Protein AF-A0A1L9BHX3-F1 (afdb_monomer)

Organism: NCBI:txid83449

Nearest PDB structures (foldseek):
  2yhc-assembly1_A  TM=2.588E-01  e=1.765E+00  Escherichia coli BL21(DE3)
  7dmf-assembly1_A  TM=3.021E-01  e=5.014E+00  synthetic construct
  8th4-assembly1_A  TM=2.607E-01  e=6.233E+00  Homo sapiens

Mean predicted aligned error: 4.85 Å

Foldseek 3Di:
DDPVLVVLVVVLVVVCCVCVVVVDQDDLDPVLLVSLCSLCVQQVHDNVQSVVLSPDSVSSVVSSVVSVVLVVVLVVLLVVLVVQLVVCVLVVNLVSNLVSLVVSLVVRRRVVSNVVSVVVNVLSVVLNVCLVPVDDDPPHDLVSSLSSNLSSVVVVHFHDLDPNLLVSCCVCLVLLPHDNVLSVVLSPDSNSVNVSSVSSNVSVVVLVVLLVVLVVQLVVCVVVLNLVSNLVSLVVSCVPRRRVVSNVVSVVVNVVSVPDDRDD

Structure (mmCIF, N/CA/C/O backbone):
data_AF-A0A1L9BHX3-F1
#
_entry.id   AF-A0A1L9BHX3-F1
#
loop_
_atom_site.group_PDB
_atom_site.id
_atom_site.type_symbol
_atom_site.label_atom_id
_atom_site.label_alt_id
_atom_site.label_comp_id
_atom_site.label_asym_id
_atom_site.label_entity_id
_atom_site.label_seq_id
_atom_site.pdbx_PDB_ins_code
_atom_site.Cartn_x
_atom_site.Cartn_y
_atom_site.Cartn_z
_atom_site.occupancy
_atom_site.B_iso_or_equiv
_atom_site.auth_seq_id
_atom_site.auth_comp_id
_atom_site.auth_asym_id
_atom_site.auth_atom_id
_atom_site.pdbx_PDB_model_num
ATOM 1 N N . MET A 1 1 ? 1.675 8.461 14.669 1.00 84.31 1 MET A N 1
ATOM 2 C CA . MET A 1 1 ? 1.179 7.809 15.913 1.00 84.31 1 MET A CA 1
ATOM 3 C C . MET A 1 1 ? 2.340 7.341 16.797 1.00 84.31 1 MET A C 1
ATOM 5 O O . MET A 1 1 ? 3.227 6.652 16.300 1.00 84.31 1 MET A O 1
ATOM 9 N N . THR A 1 2 ? 2.350 7.698 18.082 1.00 89.12 2 THR A N 1
ATOM 10 C CA . THR A 1 2 ? 3.366 7.307 19.080 1.00 89.12 2 THR A CA 1
ATOM 11 C C . THR A 1 2 ? 3.132 5.892 19.638 1.00 89.12 2 THR A C 1
ATOM 13 O O . THR A 1 2 ? 2.096 5.269 19.398 1.00 89.12 2 THR A O 1
ATOM 16 N N . ASP A 1 3 ? 4.092 5.348 20.397 1.00 88.94 3 ASP A N 1
ATOM 17 C CA . ASP A 1 3 ? 3.938 4.043 21.067 1.00 88.94 3 ASP A CA 1
ATOM 18 C C . ASP A 1 3 ? 2.803 4.028 22.096 1.00 88.94 3 ASP A C 1
ATOM 20 O O . ASP A 1 3 ? 2.082 3.034 22.217 1.00 88.94 3 ASP A O 1
ATOM 24 N N . GLU A 1 4 ? 2.617 5.142 22.802 1.00 89.38 4 GLU A N 1
ATOM 25 C CA . GLU A 1 4 ? 1.538 5.322 23.770 1.00 89.38 4 GLU A CA 1
ATOM 26 C C . GLU A 1 4 ? 0.172 5.325 23.076 1.00 89.38 4 GLU A C 1
ATOM 28 O O . GLU A 1 4 ? -0.727 4.577 23.460 1.00 89.38 4 GLU A O 1
ATOM 33 N N . GLU A 1 5 ? 0.037 6.084 21.990 1.00 90.44 5 GLU A N 1
ATOM 34 C CA . GLU A 1 5 ? -1.184 6.129 21.184 1.00 90.44 5 GLU A CA 1
ATOM 35 C C . GLU A 1 5 ? -1.532 4.749 20.602 1.00 90.44 5 GLU A C 1
ATOM 37 O O . GLU A 1 5 ? -2.686 4.325 20.660 1.00 90.44 5 GLU A O 1
ATOM 42 N N . ARG A 1 6 ? -0.529 3.987 20.138 1.00 90.19 6 ARG A N 1
ATOM 43 C CA . ARG A 1 6 ? -0.711 2.598 19.674 1.00 90.19 6 ARG A CA 1
ATOM 44 C C . ARG A 1 6 ? -1.182 1.654 20.777 1.00 90.19 6 ARG A C 1
ATOM 46 O O . ARG A 1 6 ? -1.871 0.668 20.501 1.00 90.19 6 ARG A O 1
ATOM 53 N N . LEU A 1 7 ? -0.772 1.887 22.021 1.00 92.06 7 LEU A N 1
ATOM 54 C CA . LEU A 1 7 ? -1.250 1.106 23.158 1.00 92.06 7 LEU A CA 1
ATOM 55 C C . LEU A 1 7 ? -2.705 1.454 23.489 1.00 92.06 7 LEU A C 1
ATOM 57 O O . LEU A 1 7 ? -3.506 0.538 23.673 1.00 92.06 7 LEU A O 1
ATOM 61 N N . VAL A 1 8 ? -3.047 2.746 23.522 1.00 93.19 8 VAL A N 1
ATOM 62 C CA . VAL A 1 8 ? -4.424 3.221 23.742 1.00 93.19 8 VAL A CA 1
ATOM 63 C C . VAL A 1 8 ? -5.354 2.656 22.674 1.00 93.19 8 VAL A C 1
ATOM 65 O O . VAL A 1 8 ? -6.384 2.087 23.019 1.00 93.19 8 VAL A O 1
ATOM 68 N N . TRP A 1 9 ? -4.959 2.722 21.402 1.00 92.50 9 TRP A N 1
ATOM 69 C CA . TRP A 1 9 ? -5.728 2.178 20.285 1.00 92.50 9 TRP A CA 1
ATOM 70 C C . TRP A 1 9 ? -6.043 0.686 20.465 1.00 92.50 9 TRP A C 1
ATOM 72 O O . TRP A 1 9 ? -7.204 0.284 20.444 1.00 92.50 9 TRP A O 1
ATOM 82 N N . ARG A 1 10 ? -5.025 -0.143 20.738 1.00 92.31 10 ARG A N 1
ATOM 83 C CA . ARG A 1 10 ? -5.213 -1.592 20.945 1.00 92.31 10 ARG A CA 1
ATOM 84 C C . ARG A 1 10 ? -6.089 -1.911 22.155 1.00 92.31 10 ARG A C 1
ATOM 86 O O . ARG A 1 10 ? -6.925 -2.808 22.094 1.00 92.31 10 ARG A O 1
ATOM 93 N N . ARG A 1 11 ? -5.901 -1.196 23.268 1.00 95.31 11 ARG A N 1
ATOM 94 C CA . ARG A 1 11 ? -6.737 -1.369 24.468 1.00 95.31 11 ARG A CA 1
ATOM 95 C C . ARG A 1 11 ? -8.179 -0.942 24.211 1.00 95.31 11 ARG A C 1
ATOM 97 O O . ARG A 1 11 ? -9.100 -1.575 24.718 1.00 95.31 11 ARG A O 1
ATOM 104 N N . PHE A 1 12 ? -8.374 0.101 23.411 1.00 94.50 12 PHE A N 1
ATOM 105 C CA . PHE A 1 12 ? -9.693 0.561 23.011 1.00 94.50 12 PHE A CA 1
ATOM 106 C C . PHE A 1 12 ? -10.419 -0.497 22.171 1.00 94.50 12 PHE A C 1
ATOM 108 O O . PHE A 1 12 ? -11.551 -0.837 22.498 1.00 94.50 12 PHE A O 1
ATOM 115 N N . GLU A 1 13 ? -9.767 -1.082 21.162 1.00 92.00 13 GLU A N 1
ATOM 116 C CA . GLU A 1 13 ? -10.355 -2.156 20.342 1.00 92.00 13 GLU A CA 1
ATOM 117 C C . GLU A 1 13 ? -10.768 -3.367 21.195 1.00 92.00 13 GLU A C 1
ATOM 119 O O . GLU A 1 13 ? -11.837 -3.942 20.995 1.00 92.00 13 GLU A O 1
ATOM 124 N N . GLN A 1 14 ? -9.966 -3.723 22.204 1.00 93.69 14 GLN A N 1
ATOM 125 C CA . GLN A 1 14 ? -10.314 -4.778 23.162 1.00 93.69 14 GLN A CA 1
ATOM 126 C C . GLN A 1 14 ? -11.546 -4.423 24.005 1.00 93.69 14 GLN A C 1
ATOM 128 O O . GLN A 1 14 ? -12.413 -5.274 24.212 1.00 93.69 14 GLN A O 1
ATOM 133 N N . LEU A 1 15 ? -11.636 -3.182 24.496 1.00 95.75 15 LEU A N 1
ATOM 134 C CA . LEU A 1 15 ? -12.804 -2.707 25.241 1.00 95.75 15 LEU A CA 1
ATOM 135 C C . LEU A 1 15 ? -14.057 -2.706 24.358 1.00 95.75 15 LEU A C 1
ATOM 137 O O . LEU A 1 15 ? -15.114 -3.166 24.789 1.00 95.75 15 LEU A O 1
ATOM 141 N N . GLU A 1 16 ? -13.941 -2.218 23.125 1.00 94.25 16 GLU A N 1
ATOM 142 C CA . GLU A 1 16 ? -15.041 -2.194 22.169 1.00 94.25 16 GLU A CA 1
ATOM 143 C C . GLU A 1 16 ? -15.545 -3.608 21.868 1.00 94.25 16 GLU A C 1
ATOM 145 O O . GLU A 1 16 ? -16.749 -3.856 21.928 1.00 94.25 16 GLU A O 1
ATOM 150 N N . GLN A 1 17 ? -14.633 -4.550 21.620 1.00 92.50 17 GLN A N 1
ATOM 151 C CA . GLN A 1 17 ? -14.971 -5.950 21.383 1.00 92.50 17 GLN A CA 1
ATOM 152 C C . GLN A 1 17 ? -15.756 -6.549 22.559 1.00 92.50 17 GLN A C 1
ATOM 154 O O . GLN A 1 17 ? -16.800 -7.172 22.362 1.00 92.50 17 GLN A O 1
ATOM 159 N N . ARG A 1 18 ? -15.293 -6.335 23.792 1.00 95.12 18 ARG A N 1
ATOM 160 C CA . ARG A 1 18 ? -15.959 -6.848 24.999 1.00 95.12 18 ARG A CA 1
ATOM 161 C C . ARG A 1 18 ? -17.356 -6.257 25.184 1.00 95.12 18 ARG A C 1
ATOM 163 O O . ARG A 1 18 ? -18.328 -6.980 25.378 1.00 95.12 18 ARG A O 1
ATOM 170 N N . VAL A 1 19 ? -17.481 -4.938 25.081 1.00 95.62 19 VAL A N 1
ATOM 171 C CA . VAL A 1 19 ? -18.730 -4.243 25.422 1.00 95.62 19 VAL A CA 1
ATOM 17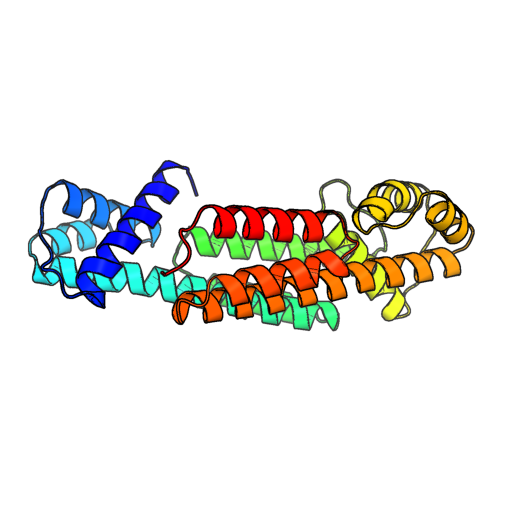2 C C . VAL A 1 19 ? -19.743 -4.283 24.278 1.00 95.62 19 VAL A C 1
ATOM 174 O O . VAL A 1 19 ? -20.920 -4.554 24.503 1.00 95.62 19 VAL A O 1
ATOM 177 N N . LEU A 1 20 ? -19.320 -4.004 23.043 1.00 92.44 20 LEU A N 1
ATOM 178 C CA . LEU A 1 20 ? -20.236 -3.867 21.908 1.00 92.44 20 LEU A CA 1
ATOM 179 C C . LEU A 1 20 ? -20.486 -5.179 21.164 1.00 92.44 20 LEU A C 1
ATOM 181 O O . LEU A 1 20 ? -21.571 -5.339 20.607 1.00 92.44 20 LEU A O 1
ATOM 185 N N . VAL A 1 21 ? -19.516 -6.099 21.139 1.00 90.12 21 VAL A N 1
ATOM 186 C CA . VAL A 1 21 ? -19.646 -7.371 20.404 1.00 90.12 21 VAL A CA 1
ATOM 187 C C . VAL A 1 21 ? -20.023 -8.518 21.337 1.00 90.12 21 VAL A C 1
ATOM 189 O O . VAL A 1 21 ? -20.929 -9.284 21.020 1.00 90.12 21 VAL A O 1
ATOM 192 N N . GLN A 1 22 ? -19.371 -8.630 22.496 1.00 92.75 22 GLN A N 1
ATOM 193 C CA . GLN A 1 22 ? -19.643 -9.702 23.465 1.00 92.75 22 GLN A CA 1
ATOM 194 C C . GLN A 1 22 ? -20.757 -9.348 24.464 1.00 92.75 22 GLN A C 1
ATOM 196 O O . GLN A 1 22 ? -21.252 -10.229 25.164 1.00 92.75 22 GLN A O 1
ATOM 201 N N . GLY A 1 23 ? -21.190 -8.083 24.505 1.00 92.94 23 GLY A N 1
ATOM 202 C CA . GLY A 1 23 ? -22.290 -7.628 25.356 1.00 92.94 23 GLY A CA 1
ATOM 203 C C . GLY A 1 23 ? -21.928 -7.503 26.837 1.00 92.94 23 GLY A C 1
ATOM 204 O O . GLY A 1 23 ? -22.826 -7.509 27.680 1.00 92.94 23 GLY A O 1
ATOM 205 N N . GLU A 1 24 ? -20.639 -7.400 27.172 1.00 95.50 24 GLU A N 1
ATOM 206 C CA . GLU A 1 24 ? -20.213 -7.130 28.544 1.00 95.50 24 GLU A CA 1
ATOM 207 C C . GLU A 1 24 ? -20.700 -5.752 29.016 1.00 95.50 24 GLU A C 1
ATOM 209 O O . GLU A 1 24 ? -20.764 -4.784 28.252 1.00 95.50 24 GLU A O 1
ATOM 214 N N . ALA A 1 25 ? -21.027 -5.644 30.305 1.00 94.19 25 ALA A N 1
ATOM 215 C CA . ALA A 1 25 ? -21.407 -4.369 30.895 1.00 94.19 25 ALA A CA 1
ATOM 216 C C . ALA A 1 25 ? -20.209 -3.404 30.915 1.00 94.19 25 ALA A C 1
ATOM 218 O O . ALA A 1 25 ? -19.111 -3.762 31.338 1.00 94.19 25 ALA A O 1
ATOM 219 N N . LEU A 1 26 ? -20.429 -2.158 30.487 1.00 96.00 26 LEU A N 1
ATOM 220 C CA . LEU A 1 26 ? -19.413 -1.112 30.576 1.00 96.00 26 LEU A CA 1
ATOM 221 C C . LEU A 1 26 ? -19.294 -0.610 32.019 1.00 96.00 26 LEU A C 1
ATOM 223 O O . LEU A 1 26 ? -20.208 0.034 32.536 1.00 96.00 26 LEU A O 1
ATOM 227 N N . GLU A 1 27 ? -18.138 -0.829 32.637 1.00 95.06 27 GLU A N 1
ATOM 228 C CA . GLU A 1 27 ? -17.813 -0.284 33.955 1.00 95.06 27 GLU A CA 1
ATOM 229 C C . GLU A 1 27 ? -16.986 1.001 33.835 1.00 95.06 27 GLU A C 1
ATOM 231 O O . GLU A 1 27 ? -15.910 1.012 33.234 1.00 95.06 27 GLU A O 1
ATOM 236 N N . LEU A 1 28 ? -17.461 2.093 34.445 1.00 94.94 28 LEU A N 1
ATOM 237 C CA . LEU A 1 28 ? -16.740 3.370 34.487 1.00 94.94 28 LEU A CA 1
ATOM 238 C C . LEU A 1 28 ? -15.796 3.448 35.686 1.00 94.94 28 LEU A C 1
ATOM 240 O O . LEU A 1 28 ? -16.012 4.222 36.622 1.00 94.94 28 LEU A O 1
ATOM 244 N N . SER A 1 29 ? -14.740 2.643 35.635 1.00 95.69 29 SER A N 1
ATOM 245 C CA . SER A 1 29 ? -13.557 2.824 36.474 1.00 95.69 29 SER A CA 1
ATOM 246 C C . SER A 1 29 ? -12.726 4.016 35.987 1.00 95.69 29 SER A C 1
ATOM 248 O O . SER A 1 29 ? -12.927 4.525 34.879 1.00 95.69 29 SER A O 1
ATOM 250 N N . ASP A 1 30 ? -11.764 4.458 36.795 1.00 95.94 30 ASP A N 1
ATOM 251 C CA . ASP A 1 30 ? -10.830 5.514 36.386 1.00 95.94 30 ASP A CA 1
ATOM 252 C C . ASP A 1 30 ? -9.978 5.084 35.184 1.00 95.94 30 ASP A C 1
ATOM 254 O O . ASP A 1 30 ? -9.694 5.899 34.308 1.00 95.94 30 ASP A O 1
ATOM 258 N N . GLU A 1 31 ? -9.661 3.789 35.075 1.00 95.06 31 GLU A N 1
ATOM 259 C CA . GLU A 1 31 ? -8.978 3.229 33.907 1.00 95.06 31 GLU A CA 1
ATOM 260 C C . GLU A 1 31 ? -9.856 3.293 32.650 1.00 95.06 31 GLU A C 1
ATOM 262 O O . GLU A 1 31 ? -9.393 3.773 31.615 1.00 95.06 31 GLU A O 1
ATOM 267 N N . THR A 1 32 ? -11.130 2.888 32.724 1.00 95.94 32 THR A N 1
ATOM 268 C CA . THR A 1 32 ? -12.048 2.986 31.576 1.00 95.94 32 THR A CA 1
ATOM 269 C C . THR A 1 32 ? -12.246 4.439 31.154 1.00 95.94 32 THR A C 1
ATOM 271 O O . THR A 1 32 ? -12.248 4.734 29.959 1.00 95.94 32 THR A O 1
ATOM 274 N N . ARG A 1 33 ? -12.379 5.368 32.112 1.00 97.25 33 ARG A N 1
ATOM 275 C CA . ARG A 1 33 ? -12.474 6.804 31.809 1.00 97.25 33 ARG A CA 1
ATOM 276 C C . ARG A 1 33 ? -11.219 7.299 31.098 1.00 97.25 33 ARG A C 1
ATOM 278 O O . ARG A 1 33 ? -11.340 7.919 30.048 1.00 97.25 33 ARG A O 1
ATOM 285 N N . ALA A 1 34 ? -10.034 6.974 31.616 1.00 95.88 34 ALA A N 1
ATOM 286 C CA . ALA A 1 34 ? -8.770 7.361 30.998 1.00 95.88 34 ALA A CA 1
ATOM 287 C C . ALA A 1 34 ? -8.615 6.778 29.583 1.00 95.88 34 ALA A C 1
ATOM 289 O O . ALA A 1 34 ? -8.187 7.489 28.672 1.00 95.88 34 ALA A O 1
ATOM 290 N N . LEU A 1 35 ? -9.012 5.518 29.380 1.00 96.94 35 LEU A N 1
ATOM 291 C CA . LEU A 1 35 ? -8.981 4.857 28.077 1.00 96.94 35 LEU A CA 1
ATOM 292 C C . LEU A 1 35 ? -9.939 5.516 27.077 1.00 96.94 35 LEU A C 1
ATOM 294 O O . LEU A 1 35 ? -9.533 5.798 25.952 1.00 96.94 35 LEU A O 1
ATOM 298 N N . LEU A 1 36 ? -11.179 5.807 27.477 1.00 97.38 36 LEU A N 1
ATOM 299 C CA . LEU A 1 36 ? -12.160 6.487 26.626 1.00 97.38 36 LEU A CA 1
ATOM 300 C C . LEU A 1 36 ? -11.745 7.929 26.313 1.00 97.38 36 LEU A C 1
ATOM 302 O O . LEU A 1 36 ? -11.861 8.348 25.165 1.00 97.38 36 LEU A O 1
ATOM 306 N N . SER A 1 37 ? -11.199 8.668 27.283 1.00 96.94 37 SER A N 1
ATOM 307 C CA . SER A 1 37 ? -10.617 9.992 27.035 1.00 96.94 37 SER A CA 1
ATOM 308 C C . SER A 1 37 ? -9.430 9.928 26.075 1.00 96.94 37 SER A C 1
ATOM 310 O O . SER A 1 37 ? -9.298 10.783 25.205 1.00 96.94 37 SER A O 1
ATOM 312 N N . GLY A 1 38 ? -8.565 8.919 26.213 1.00 95.56 38 GLY A N 1
ATOM 313 C CA . GLY A 1 38 ? -7.466 8.671 25.282 1.00 95.56 38 GLY A CA 1
ATOM 314 C C . GLY A 1 38 ? -7.966 8.372 23.872 1.00 95.56 38 GLY A C 1
ATOM 315 O O . GLY A 1 38 ? -7.535 9.021 22.925 1.00 95.56 38 GLY A O 1
ATOM 316 N N . GLY A 1 39 ? -8.925 7.452 23.743 1.00 95.50 39 GLY A N 1
ATOM 317 C CA . GLY A 1 39 ? -9.562 7.110 22.473 1.00 95.50 39 GLY A CA 1
ATOM 318 C C . GLY A 1 39 ? -10.226 8.314 21.808 1.00 95.50 39 GLY A C 1
ATOM 319 O O . GLY A 1 39 ? -10.033 8.528 20.618 1.00 95.50 39 GLY A O 1
ATOM 320 N N . ALA A 1 40 ? -10.929 9.148 22.578 1.00 96.81 40 ALA A N 1
ATOM 321 C CA . ALA A 1 40 ? -11.557 10.370 22.087 1.00 96.81 40 ALA A CA 1
ATOM 322 C C . ALA A 1 40 ? -10.543 11.344 21.469 1.00 96.81 40 ALA A C 1
ATOM 324 O O . ALA A 1 40 ? -10.786 11.868 20.383 1.00 96.81 40 ALA A O 1
ATOM 325 N N . ARG A 1 41 ? -9.374 11.522 22.102 1.00 95.31 41 ARG A N 1
ATOM 326 C CA . ARG A 1 41 ? -8.284 12.336 21.538 1.00 95.31 41 ARG A CA 1
ATOM 327 C C . ARG A 1 41 ? -7.741 11.757 20.232 1.00 95.31 41 ARG A C 1
ATOM 329 O O . ARG A 1 41 ? -7.491 12.514 19.302 1.00 95.31 41 ARG A O 1
ATOM 336 N N . LEU A 1 42 ? -7.597 10.431 20.137 1.00 94.25 42 LEU A N 1
ATOM 337 C CA . LEU A 1 42 ? -7.097 9.771 18.920 1.00 94.25 42 LEU A CA 1
ATOM 338 C C . LEU A 1 42 ? -7.989 10.009 17.698 1.00 94.25 42 LEU A C 1
ATOM 340 O O . LEU A 1 42 ? -7.496 9.968 16.575 1.00 94.25 42 LEU A O 1
ATOM 344 N N . VAL A 1 43 ? -9.287 10.241 17.908 1.00 95.69 43 VAL A N 1
ATOM 345 C CA . VAL A 1 43 ? -10.274 10.435 16.836 1.00 95.69 43 VAL A CA 1
ATOM 346 C C . VAL A 1 43 ? -10.801 11.868 16.741 1.00 95.69 43 VAL A C 1
ATOM 348 O O . VAL A 1 43 ? -11.853 12.079 16.132 1.00 95.69 43 VAL A O 1
ATOM 351 N N . ASP A 1 44 ? -10.094 12.827 17.342 1.00 95.25 44 ASP A N 1
ATOM 352 C CA . ASP A 1 44 ? -10.422 14.259 17.323 1.00 95.25 44 ASP A CA 1
ATOM 353 C C . ASP A 1 44 ? -11.853 14.567 17.812 1.00 95.25 44 ASP A C 1
ATOM 355 O O . ASP A 1 44 ? -12.682 15.185 17.137 1.00 95.25 44 ASP A O 1
ATOM 359 N N . LEU A 1 45 ? -12.193 14.042 18.991 1.00 95.69 45 LEU A N 1
ATOM 360 C CA . LEU A 1 45 ? -13.383 14.440 19.744 1.00 95.69 45 LEU A CA 1
ATOM 361 C C . LEU A 1 45 ? -13.017 15.497 20.788 1.00 95.69 45 LEU A C 1
ATOM 363 O O . LEU A 1 45 ? -11.934 15.456 21.375 1.00 95.69 45 LEU A O 1
ATOM 367 N N . SER A 1 46 ? -13.937 16.432 21.049 1.00 95.31 46 SER A N 1
ATOM 368 C CA . SER A 1 46 ? -13.652 17.534 21.969 1.00 95.31 46 SER A CA 1
ATOM 369 C C . SER A 1 46 ? -13.467 17.043 23.413 1.00 95.31 46 SER A C 1
ATOM 371 O O . SER A 1 46 ? -14.195 16.141 23.856 1.00 95.31 46 SER A O 1
ATOM 373 N N . PRO A 1 47 ? -12.528 17.634 24.175 1.00 93.12 47 PRO A N 1
ATOM 374 C CA . PRO A 1 47 ? -12.354 17.323 25.590 1.00 93.12 47 PRO A CA 1
ATOM 375 C C . PRO A 1 47 ? -13.633 17.541 26.404 1.00 93.12 47 PRO A C 1
ATOM 377 O O . PRO A 1 47 ? -14.010 16.673 27.185 1.00 93.12 47 PRO A O 1
ATOM 380 N N . GLU A 1 48 ? -14.359 18.635 26.163 1.00 92.50 48 GLU A N 1
ATOM 381 C CA . GLU A 1 48 ? -15.557 18.993 26.930 1.00 92.50 48 GLU A CA 1
ATOM 382 C C . GLU A 1 48 ? -16.692 17.982 26.709 1.00 92.50 48 GLU A C 1
ATOM 384 O O . GLU A 1 48 ? -17.291 17.482 27.661 1.00 92.50 48 GLU A O 1
ATOM 389 N N . GLY A 1 49 ? -16.951 17.610 25.449 1.00 93.25 49 GLY A N 1
ATOM 390 C CA . GLY A 1 49 ? -17.976 16.617 25.115 1.00 93.25 49 GLY A CA 1
ATOM 391 C C . GLY A 1 49 ? -17.612 15.216 25.610 1.00 93.25 49 GLY A C 1
ATOM 392 O O . GLY A 1 49 ? -18.486 14.418 25.965 1.00 93.25 49 GLY A O 1
ATOM 393 N N . THR A 1 50 ? -16.313 14.925 25.679 1.00 95.31 50 THR A N 1
ATOM 394 C CA . THR A 1 50 ? -15.781 13.689 26.256 1.00 95.31 50 THR A CA 1
ATOM 395 C C . THR A 1 50 ? -16.015 13.648 27.764 1.00 95.31 50 THR A C 1
ATOM 397 O O . THR A 1 50 ? -16.582 12.676 28.260 1.00 95.31 50 THR A O 1
ATOM 400 N N . GLU A 1 51 ? -15.642 14.698 28.497 1.00 94.19 51 GLU A N 1
ATOM 401 C CA . GLU A 1 51 ? -15.855 14.796 29.947 1.00 94.19 51 GLU A CA 1
ATOM 402 C C . GLU A 1 51 ? -17.336 14.684 30.318 1.00 94.19 51 GLU A C 1
ATOM 404 O O . GLU A 1 51 ? -17.693 13.922 31.221 1.00 94.19 51 GLU A O 1
ATOM 409 N N . ASP A 1 52 ? -18.210 15.375 29.582 1.00 94.38 52 ASP A N 1
ATOM 410 C CA . ASP A 1 52 ? -19.659 15.279 29.755 1.00 94.38 52 ASP A CA 1
ATOM 411 C C . ASP A 1 52 ? -20.156 13.841 29.538 1.00 94.38 52 ASP A C 1
ATOM 413 O O . ASP A 1 52 ? -20.944 13.321 30.336 1.00 94.38 52 ASP A O 1
ATOM 417 N N . SER A 1 53 ? -19.653 13.161 28.503 1.00 95.06 53 SER A N 1
ATOM 418 C CA . SER A 1 53 ? -20.032 11.780 28.193 1.00 95.06 53 SER A CA 1
ATOM 419 C C . SER A 1 53 ? -19.595 10.786 29.274 1.00 95.06 53 SER A C 1
ATOM 421 O O . SER A 1 53 ? -20.283 9.792 29.509 1.00 95.06 53 SER A O 1
ATOM 423 N N . LEU A 1 54 ? -18.495 11.054 29.981 1.00 96.50 54 LEU A N 1
ATOM 424 C CA . LEU A 1 54 ? -17.952 10.181 31.029 1.00 96.50 54 LEU A CA 1
ATOM 425 C C . LEU A 1 54 ? -18.661 10.303 32.388 1.00 96.50 54 LEU A C 1
ATOM 427 O O . LEU A 1 54 ? -18.332 9.557 33.318 1.00 96.50 54 LEU A O 1
ATOM 431 N N . ARG A 1 55 ? -19.664 11.186 32.512 1.00 94.88 55 ARG A N 1
ATOM 432 C CA . ARG A 1 55 ? -20.481 11.335 33.733 1.00 94.88 55 ARG A CA 1
ATOM 433 C C . ARG A 1 55 ? -21.465 10.189 33.969 1.00 94.88 55 ARG A C 1
ATOM 435 O O . ARG A 1 55 ? -21.941 10.026 35.090 1.00 94.88 55 ARG A O 1
ATOM 442 N N . GLY A 1 56 ? -21.777 9.391 32.949 1.00 95.56 56 GLY A N 1
ATOM 443 C CA . GLY A 1 56 ? -22.750 8.305 33.050 1.00 95.56 56 GLY A CA 1
ATOM 444 C C . GLY A 1 56 ? -22.420 7.122 32.148 1.00 95.56 56 GLY A C 1
ATOM 445 O O . GLY A 1 56 ? -21.846 7.280 31.076 1.00 95.56 56 GLY A O 1
ATOM 446 N N . VAL A 1 57 ? -22.813 5.915 32.568 1.00 96.06 57 VAL A N 1
ATOM 447 C CA . VAL A 1 57 ? -22.524 4.671 31.824 1.00 96.06 57 VAL A CA 1
ATOM 448 C C . VAL A 1 57 ? -23.155 4.693 30.430 1.00 96.06 57 VAL A C 1
ATOM 450 O O . VAL A 1 57 ? -22.509 4.333 29.452 1.00 96.06 57 VAL A O 1
ATOM 453 N N . SER A 1 58 ? -24.400 5.167 30.319 1.00 95.25 58 SER A N 1
ATOM 454 C CA . SER A 1 58 ? -25.107 5.248 29.033 1.00 95.25 58 SER A CA 1
ATOM 455 C C . SER A 1 58 ? -24.421 6.208 28.053 1.00 95.25 58 SER A C 1
ATOM 457 O O . SER A 1 58 ? -24.184 5.861 26.896 1.00 95.25 58 SER A O 1
ATOM 459 N N . THR A 1 59 ? -24.032 7.396 28.522 1.00 96.88 59 THR A N 1
ATOM 460 C CA . THR A 1 59 ? -23.347 8.400 27.699 1.00 96.88 59 THR A CA 1
ATOM 461 C C . THR A 1 59 ? -21.926 7.967 27.338 1.00 96.88 59 THR A C 1
ATOM 463 O O . THR A 1 59 ? -21.500 8.161 26.202 1.00 96.88 59 THR A O 1
ATOM 466 N N . ALA A 1 60 ? -21.225 7.277 28.238 1.00 97.06 60 ALA A N 1
ATOM 467 C CA . ALA A 1 60 ? -19.910 6.718 27.956 1.00 97.06 60 ALA A CA 1
ATOM 468 C C . ALA A 1 60 ? -19.968 5.551 26.958 1.00 97.06 60 ALA A C 1
ATOM 470 O O . ALA A 1 60 ? -19.082 5.415 26.118 1.00 97.06 60 ALA A O 1
ATOM 471 N N . ALA A 1 61 ? -21.033 4.745 26.980 1.00 96.25 61 ALA A N 1
ATOM 472 C CA . ALA A 1 61 ? -21.265 3.729 25.956 1.00 96.25 61 ALA A CA 1
ATOM 473 C C . ALA A 1 61 ? -21.529 4.360 24.577 1.00 96.25 61 ALA A C 1
ATOM 475 O O . ALA A 1 61 ? -21.110 3.818 23.557 1.00 96.25 61 ALA A O 1
ATOM 476 N N . THR A 1 62 ? -22.195 5.517 24.521 1.00 96.75 62 THR A N 1
ATOM 477 C CA . THR A 1 62 ? -22.340 6.290 23.276 1.00 96.75 62 THR A CA 1
ATOM 478 C C . THR A 1 62 ? -20.996 6.825 22.785 1.00 96.75 62 THR A C 1
ATOM 480 O O . THR A 1 62 ? -20.698 6.681 21.601 1.00 96.75 62 THR A O 1
ATOM 483 N N . LEU A 1 63 ? -20.156 7.351 23.681 1.00 97.69 63 LEU A N 1
ATOM 484 C CA . LEU A 1 63 ? -18.791 7.770 23.351 1.00 97.69 63 LEU A CA 1
ATOM 485 C C . LEU A 1 63 ? -17.954 6.604 22.797 1.00 97.69 63 LEU A C 1
ATOM 487 O O . LEU A 1 63 ? -17.326 6.750 21.752 1.00 97.69 63 LEU A O 1
ATOM 491 N N . LEU A 1 64 ? -18.000 5.435 23.445 1.00 97.44 64 LEU A N 1
ATOM 492 C CA . LEU A 1 64 ? -17.334 4.214 22.977 1.00 97.44 64 LEU A CA 1
ATOM 493 C C . LEU A 1 64 ? -17.750 3.862 21.539 1.00 97.44 64 LEU A C 1
ATOM 495 O O . LEU A 1 64 ? -16.891 3.628 20.691 1.00 97.44 64 LEU A O 1
ATOM 499 N N . ARG A 1 65 ? -19.057 3.881 21.239 1.00 96.88 65 ARG A N 1
ATOM 500 C CA . ARG A 1 65 ? -19.565 3.621 19.880 1.00 96.88 65 ARG A CA 1
ATOM 501 C C . ARG A 1 65 ? -19.069 4.642 18.864 1.00 96.88 65 ARG A C 1
ATOM 503 O O . ARG A 1 65 ? -18.730 4.255 17.751 1.00 96.88 65 ARG A O 1
ATOM 510 N N . GLU A 1 66 ? -19.044 5.922 19.223 1.00 97.00 66 GLU A N 1
ATOM 511 C CA . GLU A 1 66 ? -18.608 6.984 18.313 1.00 97.00 66 GLU A CA 1
ATOM 512 C C . GLU A 1 66 ? -17.113 6.884 17.993 1.00 97.00 66 GLU A C 1
ATOM 514 O O . GLU A 1 66 ? -16.740 6.970 16.822 1.00 97.00 66 GLU A O 1
ATOM 519 N N . ILE A 1 67 ? -16.261 6.628 18.993 1.00 96.81 67 ILE A N 1
ATOM 520 C CA . ILE A 1 67 ? -14.824 6.415 18.769 1.00 96.81 67 ILE A CA 1
ATOM 521 C C . ILE A 1 67 ? -14.616 5.216 17.834 1.00 96.81 67 ILE A C 1
ATOM 523 O O . ILE A 1 67 ? -13.944 5.340 16.808 1.00 96.81 67 ILE A O 1
ATOM 527 N N . GLY A 1 68 ? -15.254 4.080 18.130 1.00 95.00 68 GLY A N 1
ATOM 528 C CA . GLY A 1 68 ? -15.135 2.870 17.316 1.00 95.00 68 GLY A CA 1
ATOM 529 C C . GLY A 1 68 ? -15.667 3.049 15.894 1.00 95.00 68 GLY A C 1
ATOM 530 O O . GLY A 1 68 ? -15.068 2.565 14.932 1.00 95.00 68 GLY A O 1
ATOM 531 N N . ARG A 1 69 ? -16.756 3.810 15.728 1.00 95.56 69 ARG A N 1
ATOM 532 C CA . ARG A 1 69 ? -17.286 4.180 14.411 1.00 95.56 69 ARG A CA 1
ATOM 533 C C . ARG A 1 69 ? -16.266 4.987 13.610 1.00 95.56 69 ARG A C 1
ATOM 535 O O . ARG A 1 69 ? -15.999 4.619 12.472 1.00 95.56 69 ARG A O 1
ATOM 542 N N . ARG A 1 70 ? -15.668 6.041 14.180 1.00 96.12 70 ARG A N 1
ATOM 543 C CA . ARG A 1 70 ? -14.658 6.861 13.479 1.00 96.12 70 ARG A CA 1
ATOM 544 C C . ARG A 1 70 ? -13.437 6.043 13.063 1.00 96.12 70 ARG A C 1
ATOM 546 O O . ARG A 1 70 ? -12.968 6.189 11.938 1.00 96.12 70 ARG A O 1
ATOM 553 N N . ILE A 1 71 ? -12.973 5.152 13.941 1.00 93.75 71 ILE A N 1
ATOM 554 C CA . ILE A 1 71 ? -11.879 4.219 13.651 1.00 93.75 71 ILE A CA 1
ATOM 555 C C . ILE A 1 71 ? -12.229 3.323 12.454 1.00 93.75 71 ILE A C 1
ATOM 557 O O . ILE A 1 71 ? -11.494 3.293 11.466 1.00 93.75 71 ILE A O 1
ATOM 561 N N . ARG A 1 72 ? -13.375 2.632 12.495 1.00 92.75 72 ARG A N 1
ATOM 562 C CA . ARG A 1 72 ? -13.809 1.758 11.394 1.00 92.75 72 ARG A CA 1
ATOM 563 C C . ARG A 1 72 ? -14.003 2.513 10.088 1.00 92.75 72 ARG A C 1
ATOM 565 O O . ARG A 1 72 ? -13.499 2.073 9.059 1.00 92.75 72 ARG A O 1
ATOM 572 N N . ASP A 1 73 ? -14.722 3.630 10.127 1.00 94.38 73 ASP A N 1
ATOM 573 C CA . ASP A 1 73 ? -15.038 4.418 8.937 1.00 94.38 73 ASP A CA 1
ATOM 574 C C . ASP A 1 73 ? -13.757 4.936 8.269 1.00 94.38 73 ASP A C 1
ATOM 576 O O . ASP A 1 73 ? -13.621 4.843 7.048 1.00 94.38 73 ASP A O 1
ATOM 580 N N . GLY A 1 74 ? -12.798 5.433 9.058 1.00 94.75 74 GLY A N 1
ATOM 581 C CA . GLY A 1 74 ? -11.512 5.903 8.547 1.00 94.75 74 GLY A CA 1
ATOM 582 C C . GLY A 1 74 ? -10.637 4.777 7.988 1.00 94.75 74 GLY A C 1
ATOM 583 O O . GLY A 1 74 ? -10.114 4.898 6.881 1.00 94.75 74 GLY A O 1
ATOM 584 N N . SER A 1 75 ? -10.562 3.630 8.673 1.00 92.88 75 SER A N 1
ATOM 585 C CA . SER A 1 75 ? -9.850 2.445 8.171 1.00 92.88 75 SER A CA 1
ATOM 586 C C . SER A 1 75 ? -10.418 1.947 6.835 1.00 92.88 75 SER A C 1
ATOM 588 O O . SER A 1 75 ? -9.673 1.722 5.876 1.00 92.88 75 SER A O 1
ATOM 590 N N . LEU A 1 76 ? -11.748 1.833 6.739 1.00 93.25 76 LEU A N 1
ATOM 591 C CA . LEU A 1 76 ? -12.439 1.425 5.514 1.00 93.25 76 LEU A CA 1
ATOM 592 C C . LEU A 1 76 ? -12.219 2.429 4.379 1.00 93.25 76 LEU A C 1
ATOM 594 O O . LEU A 1 76 ? -11.986 2.029 3.233 1.00 93.25 76 LEU A O 1
ATOM 598 N N . ARG A 1 77 ? -12.275 3.730 4.689 1.00 95.31 77 ARG A N 1
ATOM 599 C CA . ARG A 1 77 ? -11.998 4.799 3.727 1.00 95.31 77 ARG A CA 1
ATOM 600 C C . ARG A 1 77 ? -10.585 4.673 3.174 1.00 95.31 77 ARG A C 1
ATOM 602 O O . ARG A 1 77 ? -10.440 4.655 1.955 1.00 95.31 77 ARG A O 1
ATOM 609 N N . LEU A 1 78 ? -9.580 4.532 4.039 1.00 94.94 78 LEU A N 1
ATOM 610 C CA . LEU A 1 78 ? -8.180 4.422 3.633 1.00 94.94 78 LEU A CA 1
ATOM 611 C C . LEU A 1 78 ? -7.958 3.224 2.698 1.00 94.94 78 LEU A C 1
ATOM 613 O O . LEU A 1 78 ? -7.444 3.396 1.596 1.00 94.94 78 LEU A O 1
ATOM 617 N N . GLY A 1 79 ? -8.450 2.034 3.065 1.00 92.50 79 GLY A N 1
ATOM 618 C CA . GLY A 1 79 ? -8.303 0.837 2.227 1.00 92.50 79 GLY A CA 1
ATOM 619 C C . GLY A 1 79 ? -8.981 0.956 0.853 1.00 92.50 79 GLY A C 1
ATOM 620 O O . GLY A 1 79 ? -8.439 0.507 -0.165 1.00 92.50 79 GLY A O 1
ATOM 621 N N . LYS A 1 80 ? -10.155 1.600 0.794 1.00 95.31 80 LYS A N 1
ATOM 622 C CA . LYS A 1 80 ? -10.851 1.880 -0.470 1.00 95.31 80 LYS A CA 1
ATOM 623 C C . LYS A 1 80 ? -10.074 2.879 -1.330 1.00 95.31 80 LYS A C 1
ATOM 625 O O . LYS A 1 80 ? -9.908 2.641 -2.527 1.00 95.31 80 LYS A O 1
ATOM 630 N N . VAL A 1 81 ? -9.614 3.971 -0.723 1.00 97.38 81 VAL A N 1
ATOM 631 C CA . VAL A 1 81 ? -8.842 5.030 -1.384 1.00 97.38 81 VAL A CA 1
ATOM 632 C C . VAL A 1 81 ? -7.562 4.462 -1.981 1.00 97.38 81 VAL A C 1
ATOM 634 O O . VAL A 1 81 ? -7.315 4.678 -3.163 1.00 97.38 81 VAL A O 1
ATOM 637 N N . ASP A 1 82 ? -6.808 3.653 -1.235 1.00 94.44 82 ASP A N 1
ATOM 638 C CA . ASP A 1 82 ? -5.566 3.052 -1.731 1.00 94.44 82 ASP A CA 1
ATOM 639 C C . ASP A 1 82 ? -5.778 2.212 -2.990 1.00 94.44 82 ASP A C 1
ATOM 641 O O . ASP A 1 82 ? -5.040 2.352 -3.968 1.00 94.44 82 ASP A O 1
ATOM 645 N N . SER A 1 83 ? -6.827 1.387 -2.995 1.00 93.44 83 SER A N 1
ATOM 646 C CA . SER A 1 83 ? -7.173 0.549 -4.147 1.00 93.44 83 SER A CA 1
ATOM 647 C C . SER A 1 83 ? -7.552 1.389 -5.373 1.00 93.44 83 SER A C 1
ATOM 649 O O . SER A 1 83 ? -7.177 1.058 -6.499 1.00 93.44 83 SER A O 1
ATOM 651 N N . GLN A 1 84 ? -8.289 2.485 -5.170 1.00 97.69 84 GLN A N 1
ATOM 652 C CA . GLN A 1 84 ? -8.690 3.397 -6.244 1.00 97.69 84 GLN A CA 1
ATOM 653 C C . GLN A 1 84 ? -7.499 4.186 -6.799 1.00 97.69 84 GLN A C 1
ATOM 655 O O . GLN A 1 84 ? -7.343 4.275 -8.016 1.00 97.69 84 GLN A O 1
ATOM 660 N N . VAL A 1 85 ? -6.642 4.712 -5.922 1.00 98.12 85 VAL A N 1
ATOM 661 C CA . VAL A 1 85 ? -5.426 5.453 -6.281 1.00 98.12 85 VAL A CA 1
ATOM 662 C C . VAL A 1 85 ? -4.472 4.568 -7.072 1.00 98.12 85 VAL A C 1
ATOM 664 O O . VAL A 1 85 ? -4.002 4.989 -8.125 1.00 98.12 85 VAL A O 1
ATOM 667 N N . ASP A 1 86 ? -4.222 3.335 -6.621 1.00 95.31 86 ASP A N 1
ATOM 668 C CA . ASP A 1 86 ? -3.375 2.383 -7.348 1.00 95.31 86 ASP A CA 1
ATOM 669 C C . ASP A 1 86 ? -3.932 2.092 -8.748 1.00 95.31 86 ASP A C 1
ATOM 671 O O . ASP A 1 86 ? -3.189 2.133 -9.727 1.00 95.31 86 ASP A O 1
ATOM 675 N N . ALA A 1 87 ? -5.244 1.863 -8.864 1.00 96.75 87 ALA A N 1
ATOM 676 C CA . ALA A 1 87 ? -5.884 1.584 -10.146 1.00 96.75 87 ALA A CA 1
ATOM 677 C C . ALA A 1 87 ? -5.841 2.776 -11.119 1.00 96.75 87 ALA A C 1
ATOM 679 O O . ALA A 1 87 ? -5.727 2.571 -12.327 1.00 96.75 87 ALA A O 1
ATOM 680 N N . LEU A 1 88 ? -5.956 4.009 -10.619 1.00 98.12 88 LEU A N 1
ATOM 681 C CA . LEU A 1 88 ? -5.856 5.229 -11.427 1.00 98.12 88 LEU A CA 1
ATOM 682 C C . LEU A 1 88 ? -4.405 5.509 -11.834 1.00 98.12 88 LEU A C 1
ATOM 684 O O . LEU A 1 88 ? -4.136 5.734 -13.012 1.00 98.12 88 LEU A O 1
ATOM 688 N N . ARG A 1 89 ? -3.461 5.386 -10.894 1.00 96.94 89 ARG A N 1
ATOM 689 C CA . ARG A 1 89 ? -2.015 5.508 -11.134 1.00 96.94 89 ARG A CA 1
ATOM 690 C C . ARG A 1 89 ? -1.527 4.526 -12.195 1.00 96.94 89 ARG A C 1
ATOM 692 O O . ARG A 1 89 ? -0.793 4.918 -13.094 1.00 96.94 89 ARG A O 1
ATOM 699 N N . ASP A 1 90 ? -1.937 3.262 -12.115 1.00 94.62 90 ASP A N 1
ATOM 700 C CA . ASP A 1 90 ? -1.509 2.228 -13.068 1.00 94.62 90 ASP A CA 1
ATOM 701 C C . ASP A 1 90 ? -2.117 2.451 -14.468 1.00 94.62 90 ASP A C 1
ATOM 703 O O . ASP A 1 90 ? -1.572 2.004 -15.476 1.00 94.62 90 ASP A O 1
ATOM 707 N N . LYS A 1 91 ? -3.207 3.227 -14.540 1.00 95.00 91 LYS A N 1
ATOM 708 C CA . LYS A 1 91 ? -3.779 3.786 -15.771 1.00 95.00 91 LYS A CA 1
ATOM 709 C C . LYS A 1 91 ? -3.247 5.186 -16.098 1.00 95.00 91 LYS A C 1
ATOM 711 O O . LYS A 1 91 ? -3.874 5.863 -16.905 1.00 95.00 91 LYS A O 1
ATOM 716 N N . GLY A 1 92 ? -2.156 5.636 -15.477 1.00 92.81 92 GLY A N 1
ATOM 717 C CA . GLY A 1 92 ? -1.526 6.943 -15.705 1.00 92.81 92 GLY A CA 1
ATOM 718 C C . GLY A 1 92 ? -2.411 8.162 -15.421 1.00 92.81 92 GLY A C 1
ATOM 719 O O . GLY A 1 92 ? -2.042 9.277 -15.786 1.00 92.81 92 GLY A O 1
ATOM 720 N N . ASP A 1 93 ? -3.560 7.980 -14.766 1.00 97.12 93 ASP A N 1
ATOM 721 C CA . ASP A 1 93 ? -4.460 9.060 -14.361 1.00 97.12 93 ASP A CA 1
ATOM 722 C C . ASP A 1 93 ? -4.051 9.600 -12.984 1.00 97.12 93 ASP A C 1
ATOM 724 O O . ASP A 1 93 ? -4.704 9.372 -11.961 1.00 97.12 93 ASP A O 1
ATOM 728 N N . PHE A 1 94 ? -2.916 10.301 -12.949 1.00 97.81 94 PHE A N 1
ATOM 729 C CA . PHE A 1 94 ? -2.390 10.902 -11.721 1.00 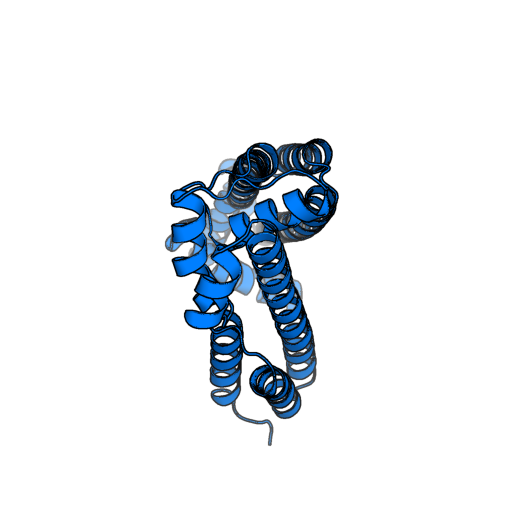97.81 94 PHE A CA 1
ATOM 730 C C . PHE A 1 94 ? -3.292 12.015 -11.184 1.00 97.81 94 PHE A C 1
ATOM 732 O O . PHE A 1 94 ? -3.437 12.153 -9.972 1.00 97.81 94 PHE A O 1
ATOM 739 N N . ALA A 1 95 ? -3.945 12.773 -12.069 1.00 98.31 95 ALA A N 1
ATOM 740 C CA . ALA A 1 95 ? -4.885 13.819 -11.677 1.00 98.31 95 ALA A CA 1
ATOM 741 C C . ALA A 1 95 ? -6.119 13.227 -10.978 1.00 98.31 95 ALA A C 1
ATOM 743 O O . ALA A 1 95 ? -6.512 13.705 -9.913 1.00 98.31 95 ALA A O 1
ATOM 744 N N . GLY A 1 96 ? -6.695 12.157 -11.532 1.00 98.56 96 GLY A N 1
ATOM 745 C CA . GLY A 1 96 ? -7.780 11.414 -10.899 1.00 98.56 96 GLY A CA 1
ATOM 746 C C . GLY A 1 96 ? -7.352 10.796 -9.570 1.00 98.56 96 GLY A C 1
ATOM 747 O O . GLY A 1 96 ? -8.065 10.927 -8.576 1.00 98.56 96 GLY A O 1
ATOM 748 N N . ALA A 1 97 ? -6.171 10.175 -9.519 1.00 98.50 97 ALA A N 1
ATOM 749 C CA . ALA A 1 97 ? -5.625 9.602 -8.289 1.00 98.50 97 ALA A CA 1
ATOM 750 C C . ALA A 1 97 ? -5.443 10.661 -7.183 1.00 98.50 97 ALA A C 1
ATOM 752 O O . ALA A 1 97 ? -5.840 10.434 -6.040 1.00 98.50 97 ALA A O 1
ATOM 753 N N . ARG A 1 98 ? -4.907 11.838 -7.531 1.00 98.69 98 ARG A N 1
ATOM 754 C CA . ARG A 1 98 ? -4.737 12.973 -6.613 1.00 98.69 98 ARG A CA 1
ATOM 755 C C . ARG A 1 98 ? -6.076 13.468 -6.079 1.00 98.69 98 ARG A C 1
ATOM 757 O O . ARG A 1 98 ? -6.235 13.609 -4.871 1.00 98.69 98 ARG A O 1
ATOM 764 N N . LYS A 1 99 ? -7.062 13.632 -6.964 1.00 98.56 99 LYS A N 1
ATOM 765 C CA . LYS A 1 99 ? -8.413 14.055 -6.589 1.00 98.56 99 LYS A CA 1
ATOM 766 C C . LYS A 1 99 ? -9.054 13.107 -5.569 1.00 98.56 99 LYS A C 1
ATOM 768 O O . LYS A 1 99 ? -9.651 13.571 -4.605 1.00 98.56 99 LYS A O 1
ATOM 773 N N . VAL A 1 100 ? -8.900 11.790 -5.740 1.00 98.56 100 VAL A N 1
ATOM 774 C CA . VAL A 1 100 ? -9.414 10.800 -4.772 1.00 98.56 100 VAL A CA 1
ATOM 775 C C . VAL A 1 100 ? -8.789 10.994 -3.383 1.00 98.56 100 VAL A C 1
ATOM 777 O O . VAL A 1 100 ? -9.499 10.917 -2.380 1.00 98.56 100 VAL A O 1
ATOM 780 N N . LEU A 1 101 ? -7.483 11.270 -3.308 1.00 98.44 101 LEU A N 1
ATOM 781 C CA . LEU A 1 101 ? -6.793 11.536 -2.039 1.00 98.44 101 LEU A CA 1
ATOM 782 C C . LEU A 1 101 ? -7.246 12.854 -1.400 1.00 98.44 101 LEU A C 1
ATOM 784 O O . LEU A 1 101 ? -7.513 12.884 -0.202 1.00 98.44 101 LEU A O 1
ATOM 788 N N . GLU A 1 102 ? -7.385 13.923 -2.184 1.00 98.31 102 GLU A N 1
ATOM 789 C CA . GLU A 1 102 ? -7.851 15.237 -1.715 1.00 98.31 102 GLU A CA 1
ATOM 790 C C . GLU A 1 102 ? -9.297 15.187 -1.185 1.00 98.31 102 GLU A C 1
ATOM 792 O O . GLU A 1 102 ? -9.613 15.769 -0.141 1.00 98.31 102 GLU A O 1
ATOM 797 N N . GLU A 1 103 ? -10.180 14.446 -1.861 1.00 98.12 103 GLU A N 1
ATOM 798 C CA . GLU A 1 103 ? -11.552 14.201 -1.402 1.00 98.12 103 GLU A CA 1
ATOM 799 C C . GLU A 1 103 ? -11.568 13.394 -0.096 1.00 98.12 103 GLU A C 1
ATOM 801 O O . GLU A 1 103 ? -12.307 13.726 0.836 1.00 98.12 103 GLU A O 1
ATOM 806 N N . ALA A 1 104 ? -10.720 12.366 0.013 1.00 97.69 104 ALA A N 1
ATOM 807 C CA . ALA A 1 104 ? -10.587 11.578 1.234 1.00 97.69 104 ALA A CA 1
ATOM 808 C C . ALA A 1 104 ? -10.046 12.411 2.405 1.00 97.6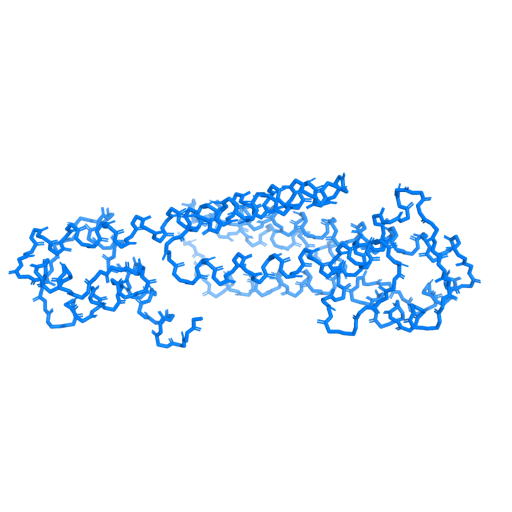9 104 ALA A C 1
ATOM 810 O O . ALA A 1 104 ? -10.587 12.324 3.506 1.00 97.69 104 ALA A O 1
ATOM 811 N N . LEU A 1 105 ? -9.040 13.256 2.161 1.00 97.50 105 LEU A N 1
ATOM 812 C CA . LEU A 1 105 ? -8.488 14.193 3.143 1.00 97.50 105 LEU A CA 1
ATOM 813 C C . LEU A 1 105 ? -9.526 15.202 3.619 1.00 97.50 105 LEU A C 1
ATOM 815 O O . LEU A 1 105 ? -9.550 15.550 4.796 1.00 97.50 105 LEU A O 1
ATOM 819 N N . SER A 1 106 ? -10.402 15.664 2.729 1.00 97.00 106 SER A N 1
ATOM 820 C CA . SER A 1 106 ? -11.478 16.589 3.092 1.00 97.00 106 SER A CA 1
ATOM 821 C C . SER A 1 106 ? -12.529 15.931 3.994 1.00 97.00 106 SER A C 1
ATOM 823 O O . SER A 1 106 ? -13.127 16.603 4.831 1.00 97.00 106 SER A O 1
ATOM 825 N N . ALA A 1 107 ? -12.756 14.624 3.839 1.00 95.75 107 ALA A N 1
ATOM 826 C CA . ALA A 1 107 ? -13.739 13.867 4.615 1.00 95.75 107 ALA A CA 1
ATOM 827 C C . ALA A 1 107 ? -13.182 13.247 5.910 1.00 95.75 107 ALA A C 1
ATOM 829 O O . ALA A 1 107 ? -13.960 12.843 6.778 1.00 95.75 107 ALA A O 1
ATOM 830 N N . GLU A 1 108 ? -11.862 13.105 6.028 1.00 96.94 108 GLU A N 1
ATOM 831 C CA . GLU A 1 108 ? -11.223 12.455 7.167 1.00 96.94 108 GLU A CA 1
ATOM 832 C C . GLU A 1 108 ? -11.019 13.418 8.340 1.00 96.94 108 GLU A C 1
ATOM 834 O O . GLU A 1 108 ? -10.452 14.500 8.193 1.00 96.94 108 GLU A O 1
ATOM 839 N N . VAL A 1 109 ? -11.442 12.986 9.526 1.00 93.44 109 VAL A N 1
ATOM 840 C CA . VAL A 1 109 ? -11.351 13.755 10.776 1.00 93.44 109 VAL A CA 1
ATOM 841 C C . VAL A 1 109 ? -10.342 13.154 11.750 1.00 93.44 109 VAL A C 1
ATOM 843 O O . VAL A 1 109 ? -9.828 13.861 12.602 1.00 93.44 109 VAL A O 1
ATOM 846 N N . VAL A 1 110 ? -10.025 11.862 11.626 1.00 95.38 110 VAL A N 1
ATOM 847 C CA . VAL A 1 110 ? -9.086 11.173 12.514 1.00 95.38 110 VAL A CA 1
ATOM 848 C C . VAL A 1 110 ? -7.653 11.554 12.120 1.00 95.38 110 VAL A C 1
ATOM 850 O O . VAL A 1 110 ? -7.224 11.193 11.018 1.00 95.38 110 VAL A O 1
ATOM 853 N N . PRO A 1 111 ? -6.871 12.216 12.996 1.00 94.50 111 PRO A N 1
ATOM 854 C CA . PRO A 1 111 ? -5.553 12.751 12.649 1.00 94.50 111 PRO A CA 1
ATOM 855 C C . PRO A 1 111 ? -4.602 11.705 12.070 1.00 94.50 111 PRO A C 1
ATOM 857 O O . PRO A 1 111 ? -3.925 11.964 11.080 1.00 94.50 111 PRO A O 1
ATOM 860 N N . HIS A 1 112 ? -4.612 10.490 12.625 1.00 93.81 112 HIS A N 1
ATOM 861 C CA . HIS A 1 112 ? -3.780 9.405 12.117 1.00 93.81 112 HIS A CA 1
ATOM 862 C C . HIS A 1 112 ? -4.092 9.048 10.655 1.00 93.81 112 HIS A C 1
ATOM 864 O O . HIS A 1 112 ? -3.173 8.865 9.863 1.00 93.81 112 HIS A O 1
ATOM 870 N N . TYR A 1 113 ? -5.367 8.957 10.272 1.00 95.75 113 TYR A N 1
ATOM 871 C CA . TYR A 1 113 ? -5.733 8.626 8.893 1.00 95.75 113 TYR A CA 1
ATOM 872 C C . TYR A 1 113 ? -5.500 9.795 7.935 1.00 95.75 113 TYR A C 1
ATOM 874 O O . TYR A 1 113 ? -5.127 9.558 6.788 1.00 95.75 113 TYR A O 1
ATOM 882 N N . ARG A 1 114 ? -5.637 11.043 8.406 1.00 97.00 114 ARG A N 1
ATOM 883 C CA . ARG A 1 114 ? -5.229 12.229 7.634 1.00 97.00 114 ARG A CA 1
ATOM 884 C C . ARG A 1 114 ? -3.738 12.180 7.303 1.00 97.00 114 ARG A C 1
ATOM 886 O O . ARG A 1 114 ? -3.387 12.281 6.135 1.00 97.00 114 ARG A O 1
ATOM 893 N N . GLU A 1 115 ? -2.896 11.918 8.303 1.00 96.62 115 GLU A N 1
ATOM 894 C CA . GLU A 1 115 ? -1.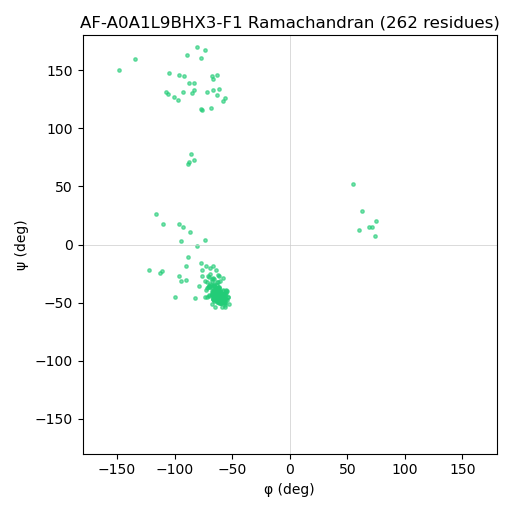443 11.761 8.136 1.00 96.62 115 GLU A CA 1
ATOM 895 C C . GLU A 1 115 ? -1.114 10.664 7.103 1.00 96.62 115 GLU A C 1
ATOM 897 O O . GLU A 1 115 ? -0.283 10.865 6.221 1.00 96.62 115 GLU A O 1
ATOM 902 N N . GLN A 1 116 ? -1.801 9.512 7.146 1.00 96.06 116 GLN A N 1
ATOM 903 C CA . GLN A 1 116 ? -1.600 8.452 6.145 1.00 96.06 116 GLN A CA 1
ATOM 904 C C . GLN A 1 116 ? -1.967 8.901 4.722 1.00 96.06 116 GLN A C 1
ATOM 906 O O . GLN A 1 116 ? -1.259 8.570 3.770 1.00 96.06 116 GLN A O 1
ATOM 911 N N . LEU A 1 117 ? -3.057 9.654 4.561 1.00 97.81 117 LEU A N 1
ATOM 912 C CA . LEU A 1 117 ? -3.480 10.179 3.263 1.00 97.81 117 LEU A CA 1
ATOM 913 C C . LEU A 1 117 ? -2.524 11.262 2.732 1.00 97.81 117 LEU A C 1
ATOM 915 O O . LEU A 1 117 ? -2.263 11.291 1.532 1.00 97.81 117 LEU A O 1
ATOM 919 N N . GLU A 1 118 ? -1.968 12.107 3.603 1.00 97.94 118 GLU A N 1
ATOM 920 C CA . GLU A 1 118 ? -0.936 13.100 3.258 1.00 97.94 118 GLU A CA 1
ATOM 921 C C . GLU A 1 118 ? 0.344 12.411 2.767 1.00 97.94 118 GLU A C 1
ATOM 923 O O . GLU A 1 118 ? 0.801 12.677 1.657 1.00 97.94 118 GLU A O 1
ATOM 928 N N . ILE A 1 119 ? 0.846 11.421 3.515 1.00 96.38 119 ILE A N 1
ATOM 929 C CA . ILE A 1 119 ? 1.987 10.589 3.093 1.00 96.38 119 ILE A CA 1
ATOM 930 C C . ILE A 1 119 ? 1.710 9.939 1.732 1.00 96.38 119 ILE A C 1
ATOM 932 O O . ILE A 1 119 ? 2.592 9.836 0.875 1.00 96.38 119 ILE A O 1
ATOM 936 N N . ARG A 1 120 ? 0.475 9.480 1.514 1.00 96.81 120 ARG A N 1
ATOM 937 C CA . ARG A 1 120 ? 0.076 8.846 0.258 1.00 96.81 120 ARG A CA 1
ATOM 938 C C . ARG A 1 120 ? 0.055 9.826 -0.916 1.00 96.81 120 ARG A C 1
ATOM 940 O O . ARG A 1 120 ? 0.398 9.425 -2.031 1.00 96.81 120 ARG A O 1
ATOM 947 N N . LEU A 1 121 ? -0.323 11.078 -0.668 1.00 97.81 121 LEU A N 1
ATOM 948 C CA . LEU A 1 121 ? -0.304 12.169 -1.639 1.00 97.81 121 LEU A CA 1
ATOM 949 C C . LEU A 1 121 ? 1.129 12.525 -2.044 1.00 97.81 121 LEU A C 1
ATOM 951 O O . LEU A 1 121 ? 1.426 12.559 -3.239 1.00 97.81 121 LEU A O 1
ATOM 955 N N . ASP A 1 122 ? 2.026 12.670 -1.069 1.00 97.00 122 ASP A N 1
ATOM 956 C CA . ASP A 1 122 ? 3.453 12.909 -1.310 1.00 97.00 122 ASP A CA 1
ATOM 957 C C . ASP A 1 122 ? 4.082 11.750 -2.089 1.00 97.00 122 ASP A C 1
ATOM 959 O O . ASP A 1 122 ? 4.796 11.950 -3.075 1.00 97.00 122 ASP A O 1
ATOM 963 N N . TYR A 1 123 ? 3.744 10.512 -1.712 1.00 97.12 123 TYR A N 1
ATOM 964 C CA . TYR A 1 123 ? 4.190 9.329 -2.439 1.00 97.12 123 TYR A CA 1
ATOM 965 C C . TYR A 1 123 ? 3.746 9.362 -3.907 1.00 97.12 123 TYR A C 1
ATOM 967 O O . TYR A 1 123 ? 4.533 9.039 -4.799 1.00 97.12 123 TYR A O 1
ATOM 975 N N . LEU A 1 124 ? 2.485 9.722 -4.173 1.00 98.06 124 LEU A N 1
ATOM 976 C CA . LEU A 1 124 ? 1.945 9.812 -5.531 1.00 98.06 124 LEU A CA 1
ATOM 977 C C . LEU A 1 124 ? 2.659 10.897 -6.348 1.00 98.06 124 LEU A C 1
ATOM 979 O O . LEU A 1 124 ? 2.963 10.653 -7.513 1.00 98.06 124 LEU A O 1
ATOM 983 N N . ALA A 1 125 ? 2.957 12.050 -5.746 1.00 97.75 125 ALA A N 1
ATOM 984 C CA . ALA A 1 125 ? 3.657 13.147 -6.410 1.00 97.75 125 ALA A CA 1
ATOM 985 C C . ALA A 1 125 ? 5.082 12.751 -6.834 1.00 97.75 125 ALA A C 1
ATOM 987 O O 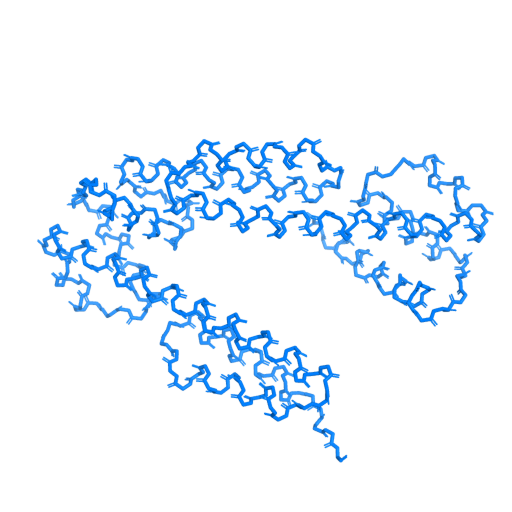. ALA A 1 125 ? 5.475 12.963 -7.984 1.00 97.75 125 ALA A O 1
ATOM 988 N N . THR A 1 126 ? 5.845 12.104 -5.949 1.00 98.00 126 THR A N 1
ATOM 989 C CA . THR A 1 126 ? 7.188 11.609 -6.293 1.00 98.00 126 THR A CA 1
ATOM 990 C C . THR A 1 126 ? 7.122 10.496 -7.339 1.00 98.00 126 THR A C 1
ATOM 992 O O . THR A 1 126 ? 7.903 10.489 -8.290 1.00 98.00 126 THR A O 1
ATOM 995 N N . PHE A 1 127 ? 6.145 9.589 -7.229 1.00 98.25 127 PHE A N 1
ATOM 996 C CA . PHE A 1 127 ? 5.912 8.556 -8.240 1.00 98.25 127 PHE A CA 1
ATOM 997 C C . PHE A 1 127 ? 5.632 9.161 -9.624 1.00 98.25 127 PHE A C 1
ATOM 999 O O . PHE A 1 127 ? 6.195 8.707 -10.620 1.00 98.25 127 PHE A O 1
ATOM 1006 N N . GLU A 1 128 ? 4.755 10.166 -9.697 1.00 97.88 128 GLU A N 1
ATOM 1007 C CA . GLU A 1 128 ? 4.414 10.876 -10.934 1.00 97.88 128 GLU A CA 1
ATOM 1008 C C . GLU A 1 128 ? 5.655 11.538 -11.542 1.00 97.88 128 GLU A C 1
ATOM 1010 O O . GLU A 1 128 ? 5.898 11.386 -12.739 1.00 97.88 128 GLU A O 1
ATOM 1015 N N . THR A 1 129 ? 6.490 12.183 -10.722 1.00 97.81 129 THR A N 1
ATOM 1016 C CA . THR A 1 129 ? 7.770 12.756 -11.163 1.00 97.81 129 THR A CA 1
ATOM 1017 C C . THR A 1 129 ? 8.653 11.698 -11.822 1.00 97.81 129 THR A C 1
ATOM 1019 O O . THR A 1 129 ? 9.026 11.868 -12.982 1.00 97.81 129 THR A O 1
ATOM 1022 N N . ILE A 1 130 ? 8.908 10.566 -11.156 1.00 97.94 130 ILE A N 1
ATOM 1023 C CA . ILE A 1 130 ? 9.712 9.460 -11.712 1.00 97.94 130 ILE A CA 1
ATOM 1024 C C . ILE A 1 130 ? 9.097 8.936 -13.016 1.00 97.94 130 ILE A C 1
ATOM 1026 O O . ILE A 1 130 ? 9.802 8.705 -13.999 1.00 97.94 130 ILE A O 1
ATOM 1030 N N . PHE A 1 131 ? 7.774 8.763 -13.062 1.00 97.75 131 PHE A N 1
ATOM 1031 C CA . PHE A 1 131 ? 7.076 8.320 -14.267 1.00 97.75 131 PHE A CA 1
ATOM 1032 C C . PHE A 1 131 ? 7.257 9.309 -15.432 1.00 97.75 131 PHE A C 1
ATOM 1034 O O . PHE A 1 131 ? 7.475 8.892 -16.574 1.00 97.75 131 PHE A O 1
ATOM 1041 N N . LEU A 1 132 ? 7.195 10.618 -15.168 1.00 96.38 132 LEU A N 1
ATOM 1042 C CA . LEU A 1 132 ? 7.286 11.676 -16.176 1.00 96.38 132 LEU A CA 1
ATOM 1043 C C . LEU A 1 132 ? 8.716 11.962 -16.639 1.00 96.38 132 LEU A C 1
ATOM 1045 O O . LEU A 1 132 ? 8.912 12.222 -17.830 1.00 96.38 132 LEU A O 1
ATOM 1049 N N . THR A 1 133 ? 9.709 11.869 -15.759 1.00 96.31 133 THR A N 1
ATOM 1050 C CA . THR A 1 133 ? 11.115 12.179 -16.074 1.00 96.31 133 THR A CA 1
ATOM 1051 C C . THR A 1 133 ? 11.926 10.937 -16.434 1.00 96.31 133 THR A C 1
ATOM 1053 O O . THR A 1 133 ? 12.894 11.024 -17.185 1.00 96.31 133 THR A O 1
ATOM 1056 N N . GLY A 1 134 ? 11.535 9.766 -15.926 1.00 96.62 134 GLY A N 1
ATOM 1057 C CA . GLY A 1 134 ? 12.346 8.553 -15.981 1.00 96.62 134 GLY A CA 1
ATOM 1058 C C . GLY A 1 134 ? 13.596 8.618 -15.096 1.00 96.62 134 GLY A C 1
ATOM 1059 O O . GLY A 1 134 ? 14.517 7.829 -15.312 1.00 96.62 134 GLY A O 1
ATOM 1060 N N . GLN A 1 135 ? 13.675 9.572 -14.162 1.00 96.25 135 GLN A N 1
ATOM 1061 C CA . GLN A 1 135 ? 14.789 9.737 -13.223 1.00 96.25 135 GLN A CA 1
ATOM 1062 C C . GLN A 1 135 ? 14.531 8.985 -11.923 1.00 96.25 135 GLN A C 1
ATOM 1064 O O . GLN A 1 135 ? 13.389 8.860 -11.493 1.00 96.25 135 GLN A O 1
ATOM 1069 N N . VAL A 1 136 ? 15.600 8.452 -11.333 1.00 96.75 136 VAL A N 1
ATOM 1070 C CA . VAL A 1 136 ? 15.534 7.802 -10.023 1.00 96.75 136 VAL A CA 1
ATOM 1071 C C . VAL A 1 136 ? 15.733 8.846 -8.928 1.00 96.75 136 VAL A C 1
ATOM 1073 O O . VAL A 1 136 ? 16.594 9.712 -9.028 1.00 96.75 136 VAL A O 1
ATOM 1076 N N . GLU A 1 137 ? 14.951 8.721 -7.871 1.00 95.38 137 GLU A N 1
ATOM 1077 C CA . GLU A 1 137 ? 14.955 9.536 -6.666 1.00 95.38 137 GLU A CA 1
ATOM 1078 C C . GLU A 1 137 ? 15.579 8.743 -5.511 1.00 95.38 137 GLU A C 1
ATOM 1080 O O . GLU A 1 137 ? 15.215 7.593 -5.237 1.00 95.38 137 GLU A O 1
ATOM 1085 N N . GLN A 1 138 ? 16.550 9.352 -4.828 1.00 88.88 138 GLN A N 1
ATOM 1086 C CA . GLN A 1 138 ? 17.341 8.680 -3.794 1.00 88.88 138 GLN A CA 1
ATOM 1087 C C . GLN A 1 138 ? 16.492 8.253 -2.588 1.00 88.88 138 GLN A C 1
ATOM 1089 O O . GLN A 1 138 ? 16.642 7.133 -2.100 1.00 88.88 138 GLN A O 1
ATOM 1094 N N . ASP A 1 139 ? 15.582 9.120 -2.146 1.00 90.25 139 ASP A N 1
ATOM 1095 C CA . ASP A 1 139 ? 14.798 8.934 -0.920 1.00 90.25 139 ASP A CA 1
ATOM 1096 C C . ASP A 1 139 ? 13.408 8.328 -1.180 1.00 90.25 139 ASP A C 1
ATOM 1098 O O . ASP A 1 139 ? 12.518 8.379 -0.330 1.00 90.25 139 ASP A O 1
ATOM 1102 N N . PHE A 1 140 ? 13.204 7.719 -2.354 1.00 95.62 140 PHE A N 1
ATOM 1103 C CA . PHE A 1 140 ? 11.947 7.061 -2.701 1.00 95.62 140 PHE A CA 1
ATOM 1104 C C . PHE A 1 140 ? 12.044 5.536 -2.643 1.00 95.62 140 PHE A C 1
ATOM 1106 O O . PHE A 1 140 ? 13.065 4.922 -2.958 1.00 95.62 140 PHE A O 1
ATOM 1113 N N . HIS A 1 141 ? 10.934 4.892 -2.271 1.00 94.94 141 HIS A N 1
ATOM 1114 C CA . HIS A 1 141 ? 10.887 3.443 -2.102 1.00 94.94 141 HIS A CA 1
ATOM 1115 C C . HIS A 1 141 ? 11.283 2.709 -3.404 1.00 94.94 141 HIS A C 1
ATOM 1117 O O . HIS A 1 141 ? 10.596 2.885 -4.418 1.00 94.94 141 HIS A O 1
ATOM 1123 N N . PRO A 1 142 ? 12.301 1.818 -3.403 1.00 97.00 142 PRO A N 1
ATOM 1124 C CA . PRO A 1 142 ? 12.839 1.206 -4.624 1.00 97.00 142 PRO A CA 1
ATOM 1125 C C . PRO A 1 142 ? 11.791 0.531 -5.511 1.00 97.00 142 PRO A C 1
ATOM 1127 O O . PRO A 1 142 ? 11.744 0.756 -6.715 1.00 97.00 142 PRO A O 1
ATOM 1130 N N . TRP A 1 143 ? 10.877 -0.247 -4.931 1.00 96.94 143 TRP A N 1
ATOM 1131 C CA . TRP A 1 143 ? 9.824 -0.907 -5.713 1.00 96.94 143 TRP A CA 1
ATOM 1132 C C . TRP A 1 143 ? 8.790 0.075 -6.285 1.00 96.94 143 TRP A C 1
ATOM 1134 O O . TRP A 1 143 ? 8.181 -0.204 -7.315 1.00 96.94 143 TRP A O 1
ATOM 1144 N N . GLY A 1 144 ? 8.616 1.241 -5.655 1.00 96.88 144 GLY A N 1
ATOM 1145 C CA . GLY A 1 144 ? 7.806 2.319 -6.217 1.00 96.88 144 GLY A CA 1
ATOM 1146 C C . GLY A 1 144 ? 8.427 2.856 -7.503 1.00 96.88 144 GLY A C 1
ATOM 1147 O O . GLY A 1 144 ? 7.737 2.980 -8.511 1.00 96.88 144 GLY A O 1
ATOM 1148 N N . GLN A 1 145 ? 9.746 3.070 -7.490 1.00 98.06 145 GLN A N 1
ATOM 1149 C CA . GLN A 1 145 ? 10.507 3.518 -8.662 1.00 98.06 145 GLN A CA 1
ATOM 1150 C C . GLN A 1 145 ? 10.455 2.503 -9.798 1.00 98.06 145 GLN A C 1
ATOM 1152 O O . GLN A 1 145 ? 10.183 2.876 -10.934 1.00 98.06 145 GLN A O 1
ATOM 1157 N N . ILE A 1 146 ? 10.644 1.211 -9.497 1.00 98.38 146 ILE A N 1
ATOM 1158 C CA . ILE A 1 146 ? 10.530 0.140 -10.499 1.00 98.38 146 ILE A CA 1
ATOM 1159 C C . ILE A 1 146 ? 9.168 0.172 -11.178 1.00 98.38 146 ILE A C 1
ATOM 1161 O O . ILE A 1 146 ? 9.105 0.132 -12.403 1.00 98.38 146 ILE A O 1
ATOM 1165 N N . ARG A 1 147 ? 8.079 0.289 -10.408 1.00 98.12 147 ARG A N 1
ATOM 1166 C CA . ARG A 1 147 ? 6.740 0.383 -10.993 1.00 98.12 147 ARG A CA 1
ATOM 1167 C C . ARG A 1 147 ? 6.585 1.644 -11.842 1.00 98.12 147 ARG A C 1
ATOM 1169 O O . ARG A 1 147 ? 6.081 1.535 -12.953 1.00 98.12 147 ARG A O 1
ATOM 1176 N N . ALA A 1 148 ? 7.025 2.808 -11.366 1.00 98.31 148 ALA A N 1
ATOM 1177 C CA . ALA A 1 148 ? 6.932 4.057 -12.126 1.00 98.31 148 ALA A CA 1
ATOM 1178 C C . ALA A 1 148 ? 7.683 3.974 -13.467 1.00 98.31 148 ALA A C 1
ATOM 1180 O O . ALA A 1 148 ? 7.124 4.306 -14.512 1.00 98.31 148 ALA A O 1
ATOM 1181 N N . LEU A 1 149 ? 8.914 3.456 -13.454 1.00 98.44 149 LEU A N 1
ATOM 1182 C CA . LEU A 1 149 ? 9.744 3.269 -14.646 1.00 98.44 149 LEU A CA 1
ATOM 1183 C C . LEU A 1 149 ? 9.172 2.202 -15.592 1.00 98.44 149 LEU A C 1
ATOM 1185 O O . LEU A 1 149 ? 9.134 2.407 -16.802 1.00 98.44 149 LEU A O 1
ATOM 1189 N N . ALA A 1 150 ? 8.678 1.082 -15.064 1.00 98.25 150 ALA A N 1
ATOM 1190 C CA . ALA A 1 150 ? 8.058 0.038 -15.876 1.00 98.25 150 ALA A CA 1
ATOM 1191 C C . ALA A 1 150 ? 6.755 0.524 -16.535 1.00 98.25 150 ALA A C 1
ATOM 1193 O O . ALA A 1 150 ? 6.548 0.291 -17.725 1.00 98.25 150 ALA A O 1
ATOM 1194 N N . LEU A 1 151 ? 5.900 1.248 -15.803 1.00 97.69 151 LEU A N 1
ATOM 1195 C CA . LEU A 1 151 ? 4.689 1.854 -16.365 1.00 97.69 151 LEU A CA 1
ATOM 1196 C C . LEU A 1 151 ? 5.028 2.899 -17.429 1.00 97.69 151 LEU A C 1
ATOM 1198 O O . LEU A 1 151 ? 4.372 2.939 -18.465 1.00 97.69 151 LEU A O 1
ATOM 1202 N N . ARG A 1 152 ? 6.070 3.712 -17.212 1.00 97.06 152 ARG A N 1
ATOM 1203 C CA . ARG A 1 152 ? 6.565 4.677 -18.204 1.00 97.06 152 ARG A CA 1
ATOM 1204 C C . ARG A 1 152 ? 6.847 3.987 -19.544 1.00 97.06 152 ARG A C 1
ATOM 1206 O O . ARG A 1 152 ? 6.334 4.427 -20.573 1.00 97.06 152 ARG A O 1
ATOM 1213 N N . VAL A 1 153 ? 7.604 2.892 -19.512 1.00 97.38 153 VAL A N 1
ATOM 1214 C CA . VAL A 1 153 ? 7.954 2.092 -20.697 1.00 97.38 153 VAL A CA 1
ATOM 1215 C C . VAL A 1 153 ? 6.714 1.458 -21.333 1.00 97.38 153 VAL A C 1
ATOM 1217 O O . VAL A 1 153 ? 6.518 1.570 -22.540 1.00 97.38 153 VAL A O 1
ATOM 1220 N N . GLN A 1 154 ? 5.822 0.857 -20.535 1.00 95.88 154 GLN A N 1
ATOM 1221 C CA . GLN A 1 154 ? 4.557 0.286 -21.030 1.00 95.88 154 GLN A CA 1
ATOM 1222 C C . GLN A 1 154 ? 3.676 1.323 -21.735 1.00 95.88 154 GLN A C 1
ATOM 1224 O O . GLN A 1 154 ? 2.912 0.991 -22.638 1.00 95.88 154 GLN A O 1
ATOM 1229 N N . TRP A 1 155 ? 3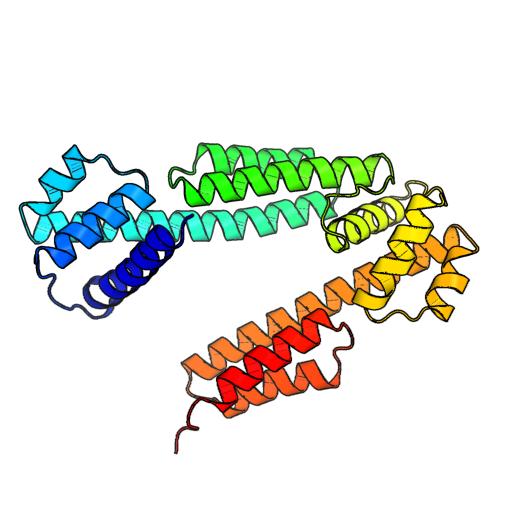.801 2.586 -21.336 1.00 95.31 155 TRP A N 1
ATOM 1230 C CA . TRP A 1 155 ? 3.109 3.727 -21.921 1.00 95.31 155 TRP A CA 1
ATOM 1231 C C . TRP A 1 155 ? 3.841 4.331 -23.130 1.00 95.31 155 TRP A C 1
ATOM 1233 O O . TRP A 1 155 ? 3.482 5.415 -23.593 1.00 95.31 155 TRP A O 1
ATOM 1243 N N . GLY A 1 156 ? 4.870 3.652 -23.643 1.00 95.19 156 GLY A N 1
ATOM 1244 C CA . GLY A 1 156 ? 5.627 4.055 -24.827 1.00 95.19 156 GLY A CA 1
ATOM 1245 C C . GLY A 1 156 ? 6.521 5.276 -24.613 1.00 95.19 156 GLY A C 1
ATOM 1246 O O . GLY A 1 156 ? 6.962 5.891 -25.584 1.00 95.19 156 GLY A O 1
ATOM 1247 N N . LYS A 1 157 ? 6.775 5.672 -23.361 1.00 95.44 157 LYS A N 1
ATOM 1248 C CA . LYS A 1 157 ? 7.711 6.756 -23.052 1.00 95.44 157 LYS A CA 1
ATOM 1249 C C . LYS A 1 157 ? 9.130 6.197 -23.021 1.00 95.44 157 LYS A C 1
ATOM 1251 O O . LYS A 1 157 ? 9.371 5.136 -22.456 1.00 95.44 157 LYS A O 1
ATOM 1256 N N . THR A 1 158 ? 10.069 6.952 -23.577 1.00 92.75 158 THR A N 1
ATOM 1257 C CA . THR A 1 158 ? 11.467 6.534 -23.691 1.00 92.75 158 THR A CA 1
ATOM 1258 C C . THR A 1 158 ? 12.159 6.447 -22.335 1.00 92.75 158 THR A C 1
ATOM 1260 O O . THR A 1 158 ? 11.916 7.261 -21.431 1.00 92.75 158 THR A O 1
ATOM 1263 N N . LEU A 1 159 ? 13.061 5.476 -22.222 1.00 94.69 159 LEU A N 1
ATOM 1264 C CA . LEU A 1 159 ? 13.977 5.322 -21.104 1.00 94.69 159 LEU A CA 1
ATOM 1265 C C . LEU A 1 159 ? 15.394 5.696 -21.546 1.00 94.69 159 LEU A C 1
ATOM 1267 O O . LEU A 1 159 ? 15.887 5.224 -22.567 1.00 94.69 159 LEU A O 1
ATOM 1271 N N . GLU A 1 160 ? 16.065 6.536 -20.763 1.00 94.69 160 GLU A N 1
ATOM 1272 C CA . GLU A 1 160 ? 17.471 6.861 -20.989 1.00 94.69 160 GLU A CA 1
ATOM 1273 C C . GLU A 1 160 ? 18.346 6.053 -20.042 1.00 94.69 160 GLU A C 1
ATOM 1275 O O . GLU A 1 160 ? 18.174 6.086 -18.821 1.00 94.69 160 GLU A O 1
ATOM 1280 N N . LEU A 1 161 ? 19.320 5.349 -20.611 1.00 94.25 161 LEU A N 1
ATOM 1281 C CA . LEU A 1 161 ? 20.197 4.471 -19.857 1.00 94.25 161 LEU A CA 1
ATOM 1282 C C . LEU A 1 161 ? 21.387 5.245 -19.276 1.00 94.25 161 LEU A C 1
ATOM 1284 O O . LEU A 1 161 ? 22.504 5.228 -19.804 1.00 94.25 161 LEU A O 1
ATOM 1288 N N . ARG A 1 162 ? 21.104 5.953 -18.186 1.00 95.38 162 ARG A N 1
ATOM 1289 C CA . ARG A 1 162 ? 22.058 6.723 -17.384 1.00 95.38 162 ARG A CA 1
ATOM 1290 C C . ARG A 1 162 ? 22.679 5.868 -16.272 1.00 95.38 162 ARG A C 1
ATOM 1292 O O . ARG A 1 162 ? 22.163 4.802 -15.931 1.00 95.38 162 ARG A O 1
ATOM 1299 N N . ASP A 1 163 ? 23.788 6.333 -15.706 1.00 96.69 163 ASP A N 1
ATOM 1300 C CA . ASP A 1 163 ? 24.539 5.572 -14.698 1.00 96.69 163 ASP A CA 1
ATOM 1301 C C . ASP A 1 163 ? 23.799 5.457 -13.360 1.00 96.69 163 ASP A C 1
ATOM 1303 O O . ASP A 1 163 ? 23.802 4.389 -12.755 1.00 96.69 163 ASP A O 1
ATOM 1307 N N . ASP A 1 164 ? 23.065 6.499 -12.958 1.00 96.38 164 ASP A N 1
ATOM 1308 C CA . ASP A 1 164 ? 22.179 6.485 -11.787 1.00 96.38 164 ASP A CA 1
ATOM 1309 C C . ASP A 1 164 ? 21.116 5.377 -11.882 1.00 96.38 164 ASP A C 1
ATOM 1311 O O . ASP A 1 164 ? 20.903 4.624 -10.928 1.00 96.38 164 ASP A O 1
ATOM 1315 N N . LEU A 1 165 ? 20.494 5.231 -13.056 1.00 97.56 165 LEU A N 1
ATOM 1316 C CA . LEU A 1 165 ? 19.514 4.190 -13.340 1.00 97.56 165 LEU A CA 1
ATOM 1317 C C . LEU A 1 165 ? 20.156 2.798 -13.333 1.00 97.56 165 LEU A C 1
ATOM 1319 O O . LEU A 1 165 ? 19.605 1.883 -12.719 1.00 97.56 165 LEU A O 1
ATOM 1323 N N . ARG A 1 166 ? 21.320 2.623 -13.976 1.00 98.19 166 ARG A N 1
ATOM 1324 C CA . ARG A 1 166 ? 22.044 1.338 -13.964 1.00 98.19 166 ARG A CA 1
ATOM 1325 C C . ARG A 1 166 ? 22.374 0.914 -12.537 1.00 98.19 166 ARG A C 1
ATOM 1327 O O . ARG A 1 166 ? 22.085 -0.213 -12.141 1.00 98.19 166 ARG A O 1
ATOM 1334 N N . ASP A 1 167 ? 22.922 1.826 -11.747 1.00 97.88 167 ASP A N 1
ATOM 1335 C CA . ASP A 1 167 ? 23.305 1.564 -10.365 1.00 97.88 167 ASP A CA 1
ATOM 1336 C C . ASP A 1 167 ? 22.097 1.271 -9.474 1.00 97.88 167 ASP A C 1
ATOM 1338 O O . ASP A 1 167 ? 22.141 0.382 -8.619 1.00 97.88 167 ASP A O 1
ATOM 1342 N N . PHE A 1 168 ? 20.989 1.980 -9.689 1.00 98.38 168 PHE A N 1
ATOM 1343 C CA . PHE A 1 168 ? 19.725 1.691 -9.027 1.00 98.38 168 PHE A CA 1
ATOM 1344 C C . PHE A 1 168 ? 19.215 0.278 -9.351 1.00 98.38 168 PHE A C 1
ATOM 1346 O O . PHE A 1 168 ? 18.843 -0.468 -8.437 1.00 98.38 168 PHE A O 1
ATOM 1353 N N . LEU A 1 169 ? 19.231 -0.120 -10.626 1.00 98.44 169 LEU A N 1
ATOM 1354 C CA . LEU A 1 169 ? 18.763 -1.436 -11.061 1.00 98.44 169 LEU A CA 1
ATOM 1355 C C . LEU A 1 169 ? 19.659 -2.562 -10.539 1.00 98.44 169 LEU A C 1
ATOM 1357 O O . LEU A 1 169 ? 19.126 -3.539 -10.022 1.00 98.44 169 LEU A O 1
ATOM 1361 N N . ARG A 1 170 ? 20.987 -2.394 -10.535 1.00 98.50 170 ARG A N 1
ATOM 1362 C CA . ARG A 1 170 ? 21.931 -3.341 -9.907 1.00 98.50 170 ARG A CA 1
ATOM 1363 C C . ARG A 1 170 ? 21.601 -3.625 -8.449 1.00 98.50 170 ARG A C 1
ATOM 1365 O O . ARG A 1 170 ? 21.596 -4.775 -8.021 1.00 98.50 170 ARG A O 1
ATOM 1372 N N . ARG A 1 171 ? 21.298 -2.577 -7.678 1.00 97.81 171 ARG A N 1
ATOM 1373 C CA . ARG A 1 171 ? 20.940 -2.712 -6.257 1.00 97.81 171 ARG A CA 1
ATOM 1374 C C . ARG A 1 171 ? 19.558 -3.328 -6.053 1.00 97.81 171 ARG A C 1
ATOM 1376 O O . ARG A 1 171 ? 19.336 -4.014 -5.058 1.00 97.81 171 ARG A O 1
ATOM 1383 N N . THR A 1 172 ? 18.625 -3.082 -6.971 1.00 98.12 172 THR A N 1
ATOM 1384 C CA . THR A 1 172 ? 17.212 -3.439 -6.781 1.00 98.12 172 THR A CA 1
ATOM 1385 C C . THR A 1 172 ? 16.855 -4.798 -7.384 1.00 98.12 172 THR A C 1
ATOM 1387 O O . THR A 1 172 ? 16.015 -5.501 -6.824 1.00 98.12 172 THR A O 1
ATOM 1390 N N . ALA A 1 173 ? 17.503 -5.227 -8.468 1.00 98.44 173 ALA A N 1
ATOM 1391 C CA . ALA A 1 173 ? 17.235 -6.499 -9.143 1.00 98.44 173 ALA A CA 1
ATOM 1392 C C . ALA A 1 173 ? 17.325 -7.732 -8.207 1.00 98.44 173 ALA A C 1
ATOM 1394 O O . ALA A 1 173 ? 16.390 -8.545 -8.204 1.00 98.44 173 ALA A O 1
ATOM 1395 N N . PRO A 1 174 ? 18.314 -7.841 -7.292 1.00 98.19 174 PRO A N 1
ATOM 1396 C CA . PRO A 1 174 ? 18.373 -8.950 -6.335 1.00 98.19 174 PRO A CA 1
ATOM 1397 C C . PRO A 1 174 ? 17.180 -8.997 -5.371 1.00 98.19 174 PRO A C 1
ATOM 1399 O O . PRO A 1 174 ? 16.794 -10.072 -4.909 1.00 98.19 174 PRO A O 1
ATOM 1402 N N . THR A 1 175 ? 16.538 -7.855 -5.090 1.00 97.81 175 THR A N 1
ATOM 1403 C CA . THR A 1 175 ? 15.365 -7.794 -4.195 1.00 97.81 175 THR A CA 1
ATOM 1404 C C . THR A 1 175 ? 14.142 -8.509 -4.771 1.00 97.81 175 THR A C 1
ATOM 1406 O O . THR A 1 175 ? 13.253 -8.892 -4.014 1.00 97.81 175 THR A O 1
ATOM 1409 N N . VAL A 1 176 ? 14.132 -8.752 -6.086 1.00 97.75 176 VAL A N 1
ATOM 1410 C CA . VAL A 1 176 ? 13.115 -9.522 -6.819 1.00 97.75 176 VAL A CA 1
ATOM 1411 C C . VAL A 1 176 ? 13.702 -10.794 -7.449 1.00 97.75 176 VAL A C 1
ATOM 1413 O O . VAL A 1 176 ? 13.177 -11.324 -8.429 1.00 97.75 176 VAL A O 1
ATOM 1416 N N . ALA A 1 177 ? 14.782 -11.312 -6.851 1.00 97.75 177 ALA A N 1
ATOM 1417 C CA . ALA A 1 177 ? 15.462 -12.557 -7.220 1.00 97.75 177 ALA A CA 1
ATOM 1418 C C . ALA A 1 177 ? 16.070 -12.583 -8.634 1.00 97.75 177 ALA A C 1
ATOM 1420 O O . ALA A 1 177 ? 16.135 -13.643 -9.259 1.00 97.75 177 ALA A O 1
ATOM 1421 N N . ILE A 1 178 ? 16.469 -11.434 -9.178 1.00 98.25 178 ILE A N 1
ATOM 1422 C CA . ILE A 1 178 ? 17.207 -11.369 -10.445 1.00 98.25 178 ILE A CA 1
ATOM 1423 C C . ILE A 1 178 ? 18.704 -11.374 -10.133 1.00 98.25 178 ILE A C 1
ATOM 1425 O O . ILE A 1 178 ? 19.162 -10.653 -9.244 1.00 98.25 178 ILE A O 1
ATOM 1429 N N . GLY A 1 179 ? 19.452 -12.231 -10.828 1.00 97.94 179 GLY A N 1
ATOM 1430 C CA . GLY A 1 179 ? 20.888 -12.399 -10.608 1.00 97.94 179 GLY A CA 1
ATOM 1431 C C . GLY A 1 179 ? 21.722 -11.275 -11.223 1.00 97.94 179 GLY A C 1
ATOM 1432 O O . GLY A 1 179 ? 21.285 -10.591 -12.147 1.00 97.94 179 GLY A O 1
ATOM 1433 N N . GLU A 1 180 ? 22.958 -11.117 -10.748 1.00 97.94 180 GLU A N 1
ATOM 1434 C CA . GLU A 1 180 ? 23.899 -10.105 -11.250 1.00 97.94 180 GLU A CA 1
ATOM 1435 C C . GLU A 1 180 ? 24.182 -10.271 -12.749 1.00 97.94 180 GLU A C 1
ATOM 1437 O O . GLU A 1 180 ? 24.057 -9.314 -13.501 1.00 97.94 180 GLU A O 1
ATOM 1442 N N . ALA A 1 181 ? 24.462 -11.494 -13.213 1.00 97.81 181 ALA A N 1
ATOM 1443 C CA . ALA A 1 181 ? 24.740 -11.755 -14.629 1.00 97.81 181 ALA A CA 1
ATOM 1444 C C . ALA A 1 181 ? 23.549 -11.405 -15.547 1.00 97.81 181 ALA A C 1
ATOM 1446 O O . ALA A 1 181 ? 23.737 -10.788 -16.591 1.00 97.81 181 ALA A O 1
ATOM 1447 N N . GLU A 1 182 ? 22.325 -11.766 -15.142 1.00 98.06 182 GLU A N 1
ATOM 1448 C CA . GLU A 1 182 ? 21.084 -11.417 -15.858 1.00 98.06 182 GLU A CA 1
ATOM 1449 C C . GLU A 1 182 ? 20.861 -9.896 -15.873 1.00 98.06 182 GLU A C 1
ATOM 1451 O O . GLU A 1 182 ? 20.453 -9.326 -16.888 1.00 98.06 182 GLU A O 1
ATOM 1456 N N . THR A 1 183 ? 21.182 -9.234 -14.759 1.00 98.50 183 THR A N 1
ATOM 1457 C CA . THR A 1 183 ? 21.098 -7.777 -14.629 1.00 98.50 183 THR A CA 1
ATOM 1458 C C . THR A 1 183 ? 22.093 -7.090 -15.562 1.00 98.50 183 THR A C 1
ATOM 1460 O O . THR A 1 183 ? 21.681 -6.280 -16.386 1.00 98.50 183 THR A O 1
ATOM 1463 N N . GLU A 1 184 ? 23.382 -7.438 -15.504 1.00 98.38 184 GLU A N 1
ATOM 1464 C CA . GLU A 1 184 ? 24.414 -6.816 -16.346 1.00 98.38 184 GLU A CA 1
ATOM 1465 C C . GLU A 1 184 ? 24.192 -7.070 -17.838 1.00 98.38 184 GLU A C 1
ATOM 1467 O O . GLU A 1 184 ? 24.473 -6.189 -18.647 1.00 98.38 184 GLU A O 1
ATOM 1472 N N . GLU A 1 185 ? 23.670 -8.239 -18.220 1.00 98.12 185 GLU A N 1
ATOM 1473 C CA . GLU A 1 185 ? 23.273 -8.507 -19.606 1.00 98.12 185 GLU A CA 1
ATOM 1474 C C . GLU A 1 185 ? 22.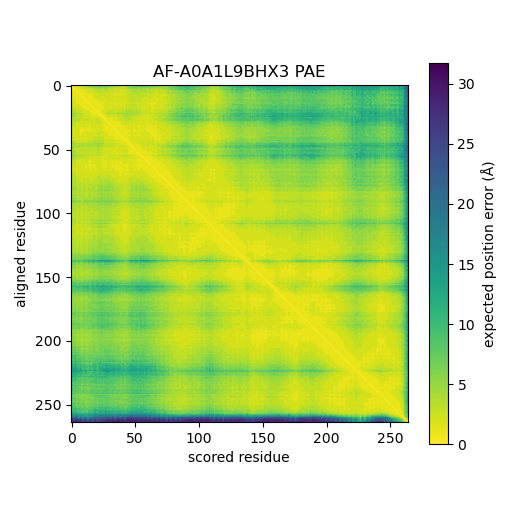178 -7.537 -20.065 1.00 98.12 185 GLU A C 1
ATOM 1476 O O . GLU A 1 185 ? 22.303 -6.885 -21.103 1.00 98.12 185 GLU A O 1
ATOM 1481 N N . SER A 1 186 ? 21.127 -7.396 -19.255 1.00 98.31 186 SER A N 1
ATOM 1482 C CA . SER A 1 186 ? 19.982 -6.534 -19.554 1.00 98.31 186 SER A CA 1
ATOM 1483 C C . SER A 1 186 ? 20.379 -5.057 -19.654 1.00 98.31 186 SER A C 1
ATOM 1485 O O . SER A 1 186 ? 19.912 -4.345 -20.541 1.00 98.31 186 SER A O 1
ATOM 1487 N N . LEU A 1 187 ? 21.300 -4.603 -18.798 1.00 98.25 187 LEU A N 1
ATOM 1488 C CA . LEU A 1 187 ? 21.779 -3.216 -18.744 1.00 98.25 187 LEU A CA 1
ATOM 1489 C C . LEU A 1 187 ? 22.713 -2.815 -19.903 1.00 98.25 187 LEU A C 1
ATOM 1491 O O . LEU A 1 187 ? 23.223 -1.693 -19.907 1.00 98.25 187 LEU A O 1
ATOM 1495 N N . ARG A 1 188 ? 22.967 -3.683 -20.893 1.00 97.44 188 ARG A N 1
ATOM 1496 C CA . ARG A 1 188 ? 23.771 -3.325 -22.081 1.00 97.44 188 ARG A CA 1
ATOM 1497 C C . ARG A 1 188 ? 23.016 -2.478 -23.092 1.00 97.44 188 ARG A C 1
ATOM 1499 O O . ARG A 1 188 ? 23.638 -1.738 -23.850 1.00 97.44 188 ARG A O 1
ATOM 1506 N N . THR A 1 189 ? 21.696 -2.610 -23.126 1.00 97.62 189 THR A N 1
ATOM 1507 C CA . THR A 1 189 ? 20.829 -1.965 -24.118 1.00 97.62 189 THR A CA 1
ATOM 1508 C C . THR A 1 189 ? 19.617 -1.342 -23.440 1.00 97.62 189 THR A C 1
ATOM 1510 O O . THR A 1 189 ? 19.266 -1.704 -22.311 1.00 97.62 189 THR A O 1
ATOM 1513 N N . VAL A 1 190 ? 18.978 -0.391 -24.121 1.00 97.50 190 VAL A N 1
ATOM 1514 C CA . VAL A 1 190 ? 17.736 0.212 -23.623 1.00 97.50 190 VAL A CA 1
ATOM 1515 C C . VAL A 1 190 ? 16.643 -0.851 -23.600 1.00 97.50 190 VAL A C 1
ATOM 1517 O O . VAL A 1 190 ? 16.013 -1.047 -22.568 1.00 97.50 190 VAL A O 1
ATOM 1520 N N . GLU A 1 191 ? 16.511 -1.623 -24.675 1.00 97.56 191 GLU A N 1
ATOM 1521 C CA . GLU A 1 191 ? 15.514 -2.684 -24.823 1.00 97.56 191 GLU A CA 1
ATOM 1522 C C . GLU A 1 191 ? 15.682 -3.778 -23.757 1.00 97.56 191 GLU A C 1
ATOM 1524 O O . GLU A 1 191 ? 14.705 -4.247 -23.172 1.00 97.56 191 GLU A O 1
ATOM 1529 N N . GLY A 1 192 ? 16.925 -4.164 -23.449 1.00 98.19 192 GLY A N 1
ATOM 1530 C CA . GLY A 1 192 ? 17.217 -5.099 -22.361 1.00 98.19 192 GLY A CA 1
ATOM 1531 C C . GLY A 1 192 ? 16.835 -4.536 -20.991 1.00 98.19 192 GLY A C 1
ATOM 1532 O O . GLY A 1 192 ? 16.262 -5.244 -20.165 1.00 98.19 192 GLY A O 1
ATOM 1533 N N . THR A 1 193 ? 17.074 -3.245 -20.759 1.00 98.38 193 THR A N 1
ATOM 1534 C CA . THR A 1 193 ? 16.706 -2.569 -19.505 1.00 98.38 193 THR A CA 1
ATOM 1535 C C . THR A 1 193 ? 15.188 -2.465 -19.345 1.00 98.38 193 THR A C 1
ATOM 1537 O O . THR A 1 193 ? 14.652 -2.688 -18.259 1.00 98.38 193 THR A O 1
ATOM 1540 N N . GLU A 1 194 ? 14.476 -2.177 -20.431 1.00 98.50 194 GLU A N 1
ATOM 1541 C CA . GLU A 1 194 ? 13.015 -2.174 -20.482 1.00 98.50 194 GLU A CA 1
ATOM 1542 C C . GLU A 1 194 ? 12.438 -3.565 -20.180 1.00 98.50 194 GLU A C 1
ATOM 1544 O O . GLU A 1 194 ? 11.520 -3.701 -19.364 1.00 98.50 194 GLU A O 1
ATOM 1549 N N . ALA A 1 195 ? 13.026 -4.614 -20.763 1.00 98.38 195 ALA A N 1
ATOM 1550 C CA . ALA A 1 195 ? 12.660 -5.997 -20.473 1.00 98.38 195 ALA A CA 1
ATOM 1551 C C . ALA A 1 195 ? 12.916 -6.365 -19.001 1.00 98.38 195 ALA A C 1
ATOM 1553 O O . ALA A 1 195 ? 12.062 -6.989 -18.365 1.00 98.38 195 ALA A O 1
ATOM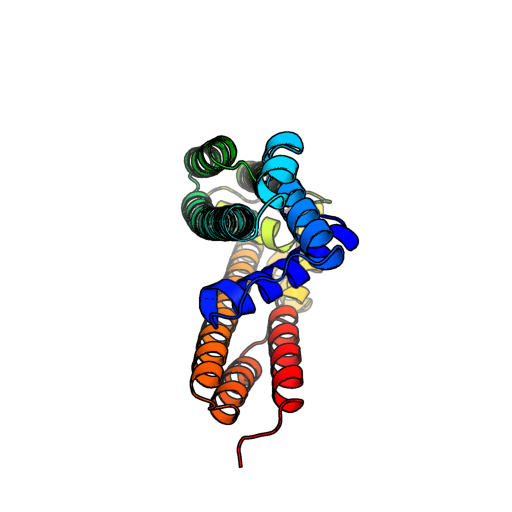 1554 N N . LEU A 1 196 ? 14.044 -5.931 -18.429 1.00 98.69 196 LEU A N 1
ATOM 1555 C CA . LEU A 1 196 ? 14.358 -6.117 -17.012 1.00 98.69 196 LEU A CA 1
ATOM 1556 C C . LEU A 1 196 ? 13.293 -5.473 -16.115 1.00 98.69 196 LEU A C 1
ATOM 1558 O O . LEU A 1 196 ? 12.751 -6.146 -15.239 1.00 98.69 196 LEU A O 1
ATOM 1562 N N . LEU A 1 197 ? 12.933 -4.209 -16.360 1.00 98.62 197 LEU A N 1
ATOM 1563 C CA . LEU A 1 197 ? 11.876 -3.509 -15.617 1.00 98.62 197 LEU A CA 1
ATOM 1564 C C . LEU A 1 197 ? 10.537 -4.260 -15.671 1.00 98.62 197 LEU A C 1
ATOM 1566 O O . LEU A 1 197 ? 9.869 -4.402 -14.644 1.00 98.62 197 LEU A O 1
ATOM 1570 N N . ALA A 1 198 ? 10.162 -4.785 -16.841 1.00 98.38 198 ALA A N 1
ATOM 1571 C CA . ALA A 1 198 ? 8.941 -5.568 -17.004 1.00 98.38 198 ALA A CA 1
ATOM 1572 C C . ALA A 1 198 ? 8.970 -6.871 -16.185 1.00 98.38 198 ALA A C 1
ATOM 1574 O O . ALA A 1 198 ? 7.987 -7.204 -15.518 1.00 98.38 198 ALA A O 1
ATOM 1575 N N . VAL A 1 199 ? 10.097 -7.591 -16.181 1.00 98.50 199 VAL A N 1
ATOM 1576 C CA . VAL A 1 199 ? 10.275 -8.806 -15.368 1.00 98.50 199 VAL A CA 1
ATOM 1577 C C . VAL A 1 199 ? 10.220 -8.478 -13.876 1.00 98.50 199 VAL A C 1
ATOM 1579 O O . VAL A 1 199 ? 9.538 -9.179 -13.125 1.00 98.50 199 VAL A O 1
ATOM 1582 N N . MET A 1 200 ? 10.893 -7.411 -13.439 1.00 98.69 200 MET A N 1
ATOM 1583 C CA . MET A 1 200 ? 10.880 -6.973 -12.042 1.00 98.69 200 MET A CA 1
ATOM 1584 C C . MET A 1 200 ? 9.460 -6.639 -11.578 1.00 98.69 200 MET A C 1
ATOM 1586 O O . MET A 1 200 ? 9.011 -7.176 -10.563 1.00 98.69 200 MET A O 1
ATOM 1590 N N . LEU A 1 201 ? 8.729 -5.824 -12.349 1.00 98.31 201 LEU A N 1
ATOM 1591 C CA . LEU A 1 201 ? 7.340 -5.471 -12.056 1.00 98.31 201 LEU A CA 1
ATOM 1592 C C . LEU A 1 201 ? 6.453 -6.719 -11.982 1.00 98.31 201 LEU A C 1
ATOM 1594 O O . LEU A 1 201 ? 5.723 -6.896 -11.009 1.00 98.31 201 LEU A O 1
ATOM 1598 N N . LYS A 1 202 ? 6.572 -7.626 -12.959 1.00 97.94 202 LYS A N 1
ATOM 1599 C CA . LYS A 1 202 ? 5.802 -8.874 -12.980 1.00 97.94 202 LYS A CA 1
ATOM 1600 C C . LYS A 1 202 ? 6.053 -9.724 -11.734 1.00 97.94 202 LYS A C 1
ATOM 1602 O O . LYS A 1 202 ? 5.104 -10.219 -11.136 1.00 97.94 202 LYS A O 1
ATOM 1607 N N . ARG A 1 203 ? 7.311 -9.894 -11.314 1.00 98.19 203 ARG A N 1
ATOM 1608 C CA . ARG A 1 203 ? 7.645 -10.671 -10.105 1.00 98.19 203 ARG A CA 1
ATOM 1609 C C . ARG A 1 203 ? 7.077 -10.031 -8.839 1.00 98.19 203 ARG A C 1
ATOM 1611 O O . ARG A 1 203 ? 6.597 -10.749 -7.963 1.00 98.19 203 ARG A O 1
ATOM 1618 N N . MET A 1 204 ? 7.106 -8.702 -8.754 1.00 97.56 204 MET A N 1
ATOM 1619 C CA . MET A 1 204 ? 6.486 -7.966 -7.652 1.00 97.56 204 MET A CA 1
ATOM 1620 C C . MET A 1 204 ? 4.970 -8.196 -7.610 1.00 97.56 204 MET A C 1
ATOM 1622 O O . MET A 1 204 ? 4.433 -8.525 -6.555 1.00 97.56 204 MET A O 1
ATOM 1626 N N . ASP A 1 205 ? 4.286 -8.071 -8.748 1.00 96.38 205 ASP A N 1
ATOM 1627 C CA . ASP A 1 205 ? 2.834 -8.256 -8.832 1.00 96.38 205 ASP A CA 1
ATOM 1628 C C . ASP A 1 205 ? 2.406 -9.694 -8.543 1.00 96.38 205 ASP A C 1
ATOM 1630 O O . ASP A 1 205 ? 1.552 -9.920 -7.682 1.00 96.38 205 ASP A O 1
ATOM 1634 N N . ASP A 1 206 ? 3.053 -10.669 -9.183 1.00 97.69 206 ASP A N 1
ATOM 1635 C CA . ASP A 1 206 ? 2.767 -12.088 -8.975 1.00 97.69 206 ASP A CA 1
ATOM 1636 C C . ASP A 1 206 ? 2.970 -12.479 -7.505 1.00 97.69 206 ASP A C 1
ATOM 1638 O O . ASP A 1 206 ? 2.151 -13.198 -6.928 1.00 97.69 206 ASP A O 1
ATOM 1642 N N . GLY A 1 207 ? 4.056 -12.006 -6.885 1.00 97.44 207 GLY A N 1
ATOM 1643 C CA . GLY A 1 207 ? 4.364 -12.309 -5.492 1.00 97.44 207 GLY A CA 1
ATOM 1644 C C . GLY A 1 207 ? 3.407 -11.639 -4.504 1.00 97.44 207 GLY A C 1
ATOM 1645 O O . GLY A 1 207 ? 2.891 -12.307 -3.603 1.00 97.44 207 GLY A O 1
ATOM 1646 N N . LYS A 1 208 ? 3.075 -10.354 -4.717 1.00 95.88 208 LYS A N 1
ATOM 1647 C CA . LYS A 1 208 ? 2.048 -9.638 -3.939 1.00 95.88 208 LYS A CA 1
ATOM 1648 C C . LYS A 1 208 ? 0.717 -10.378 -4.004 1.00 95.88 208 LYS A C 1
ATOM 1650 O O . LYS A 1 208 ? 0.101 -10.627 -2.967 1.00 95.88 208 LYS A O 1
ATOM 1655 N N . GLN A 1 209 ? 0.277 -10.725 -5.213 1.00 96.44 209 GLN A N 1
ATOM 1656 C CA . GLN A 1 209 ? -1.000 -11.388 -5.441 1.00 96.44 209 GLN A CA 1
ATOM 1657 C C . GLN A 1 209 ? -1.037 -12.758 -4.765 1.00 96.44 209 GLN A C 1
ATOM 1659 O O . GLN A 1 209 ? -1.973 -13.044 -4.019 1.00 96.44 209 GLN A O 1
ATOM 1664 N N . ARG A 1 210 ? -0.010 -13.584 -4.980 1.00 97.38 210 ARG A N 1
ATOM 1665 C CA . ARG A 1 210 ? 0.078 -14.931 -4.410 1.00 97.38 210 ARG A CA 1
ATOM 1666 C C . ARG A 1 210 ? 0.048 -14.904 -2.884 1.00 97.38 210 ARG A C 1
ATOM 1668 O O . ARG A 1 210 ? -0.730 -15.638 -2.276 1.00 97.38 210 ARG A O 1
ATOM 1675 N N . LEU A 1 211 ? 0.846 -14.031 -2.266 1.00 97.50 211 LEU A N 1
ATOM 1676 C CA . LEU A 1 211 ? 0.879 -13.889 -0.813 1.00 97.50 211 LEU A CA 1
ATOM 1677 C C . LEU A 1 211 ? -0.454 -13.362 -0.266 1.00 97.50 211 LEU A C 1
ATOM 1679 O O . LEU A 1 211 ? -0.988 -13.931 0.681 1.00 97.50 211 LEU A O 1
ATOM 1683 N N . SER A 1 212 ? -1.018 -12.312 -0.870 1.00 95.25 212 SER A N 1
ATOM 1684 C CA . SER A 1 212 ? -2.298 -11.738 -0.434 1.00 95.25 212 SER A CA 1
ATOM 1685 C C . SER A 1 212 ? -3.436 -12.758 -0.512 1.00 95.25 212 SER A C 1
ATOM 1687 O O . SER A 1 212 ? -4.203 -12.902 0.438 1.00 95.25 212 SER A O 1
ATOM 1689 N N . GLN A 1 213 ? -3.526 -13.515 -1.608 1.00 96.62 213 GLN A N 1
ATOM 1690 C CA . GLN A 1 213 ? -4.522 -14.574 -1.756 1.00 96.62 213 GLN A CA 1
ATOM 1691 C C . GLN A 1 213 ? -4.358 -15.659 -0.687 1.00 96.62 213 GLN A C 1
ATOM 1693 O O . GLN A 1 213 ? -5.346 -16.030 -0.057 1.00 96.62 213 GLN A O 1
ATOM 1698 N N . ALA A 1 214 ? -3.133 -16.126 -0.437 1.00 97.31 214 ALA A N 1
ATOM 1699 C CA . ALA A 1 214 ? -2.873 -17.125 0.595 1.00 97.31 214 ALA A CA 1
ATOM 1700 C C . ALA A 1 214 ? -3.235 -16.617 1.997 1.00 97.31 214 ALA A C 1
ATOM 1702 O O . ALA A 1 214 ? -3.866 -17.344 2.756 1.00 97.31 214 ALA A O 1
ATOM 1703 N N . LEU A 1 215 ? -2.909 -15.364 2.331 1.00 96.44 215 LEU A N 1
ATOM 1704 C CA . LEU A 1 215 ? -3.255 -14.772 3.627 1.00 96.44 215 LEU A CA 1
ATOM 1705 C C . LEU A 1 215 ? -4.773 -14.646 3.824 1.00 96.44 215 LEU A C 1
ATOM 1707 O O . LEU A 1 215 ? -5.268 -14.949 4.905 1.00 96.44 215 LEU A O 1
ATOM 1711 N N . HIS A 1 216 ? -5.531 -14.293 2.781 1.00 94.50 216 HIS A N 1
ATOM 1712 C CA . HIS A 1 216 ? -6.996 -14.325 2.856 1.00 94.50 216 HIS A CA 1
ATOM 1713 C C . HIS A 1 216 ? -7.541 -15.735 3.131 1.00 94.50 216 HIS A C 1
ATOM 1715 O O . HIS A 1 216 ? -8.526 -15.885 3.851 1.00 94.50 216 HIS A O 1
ATOM 1721 N N . GLN A 1 217 ? -6.919 -16.776 2.569 1.00 96.00 217 GLN A N 1
ATOM 1722 C CA . GLN A 1 217 ? -7.306 -18.160 2.863 1.00 96.00 217 GLN A CA 1
ATOM 1723 C C . GLN A 1 217 ? -6.888 -18.586 4.273 1.00 96.00 217 GLN A C 1
ATOM 1725 O O . GLN A 1 217 ? -7.657 -19.263 4.942 1.00 96.00 217 GLN A O 1
ATOM 1730 N N . VAL A 1 218 ? -5.716 -18.154 4.751 1.00 95.31 218 VAL A N 1
ATOM 1731 C CA . VAL A 1 218 ? -5.256 -18.394 6.129 1.00 95.31 218 VAL A CA 1
ATOM 1732 C C . VAL A 1 218 ? -6.271 -17.868 7.137 1.00 95.31 218 VAL A C 1
ATOM 1734 O O . VAL A 1 218 ? -6.670 -18.624 8.016 1.00 95.31 218 VAL A O 1
ATOM 1737 N N . ILE A 1 219 ? -6.732 -16.624 6.977 1.00 92.19 219 ILE A N 1
ATOM 1738 C CA . ILE A 1 219 ? -7.735 -16.021 7.869 1.00 92.19 219 ILE A CA 1
ATOM 1739 C C . ILE A 1 219 ? -9.010 -16.870 7.887 1.00 92.19 219 ILE A C 1
ATOM 1741 O O . ILE A 1 219 ? -9.477 -17.259 8.952 1.00 92.19 219 ILE A O 1
ATOM 1745 N N . ARG A 1 220 ? -9.519 -17.251 6.712 1.00 93.25 220 ARG A N 1
ATOM 1746 C CA . ARG A 1 220 ? -10.719 -18.091 6.592 1.00 93.25 220 ARG A CA 1
ATOM 1747 C C . ARG A 1 220 ? -10.558 -19.454 7.266 1.00 93.25 220 ARG A C 1
ATOM 1749 O O . ARG A 1 220 ? -11.459 -19.913 7.955 1.00 93.25 220 ARG A O 1
ATOM 1756 N N . CYS A 1 221 ? -9.409 -20.097 7.077 1.00 93.81 221 CYS A N 1
ATOM 1757 C CA . CYS A 1 221 ? -9.081 -21.352 7.741 1.00 93.81 221 CYS A CA 1
ATOM 1758 C C . CYS A 1 221 ? -9.044 -21.183 9.269 1.00 93.81 221 CYS A C 1
ATOM 1760 O O . CYS A 1 221 ? -9.568 -22.026 9.990 1.00 93.81 221 CYS A O 1
ATOM 1762 N N . GLN A 1 222 ? -8.478 -20.084 9.779 1.00 90.06 222 GLN A N 1
ATOM 1763 C CA . GLN A 1 222 ? -8.465 -19.791 11.216 1.00 90.06 222 GLN A CA 1
ATOM 1764 C C . GLN A 1 222 ? -9.876 -19.569 11.774 1.00 90.06 222 GLN A C 1
ATOM 1766 O O . GLN A 1 222 ? -10.183 -20.085 12.847 1.00 90.06 222 GLN A O 1
ATOM 1771 N N . GLU A 1 223 ? -10.746 -18.870 11.041 1.00 89.75 223 GLU A N 1
ATOM 1772 C CA . GLU A 1 223 ? -12.153 -18.665 11.415 1.00 89.75 223 GLU A CA 1
ATOM 1773 C C . GLU A 1 223 ? -12.926 -19.987 11.537 1.00 89.75 223 GLU A C 1
ATOM 1775 O O . GLU A 1 223 ? -13.819 -20.105 12.374 1.00 89.75 223 GLU A O 1
ATOM 1780 N N . THR A 1 224 ? -12.561 -21.004 10.749 1.00 92.25 224 THR A N 1
ATOM 1781 C CA . THR A 1 224 ? -13.152 -22.350 10.818 1.00 92.25 224 THR A CA 1
ATOM 1782 C C . THR A 1 224 ? -12.372 -23.328 11.704 1.00 92.25 224 THR A C 1
ATOM 1784 O O . THR A 1 224 ? -12.731 -24.501 11.762 1.00 92.25 224 THR A O 1
ATOM 1787 N N . GLY A 1 225 ? -11.299 -22.887 12.372 1.00 91.19 225 GLY A N 1
ATOM 1788 C CA . GLY A 1 225 ? -10.432 -23.736 13.204 1.00 91.19 225 GLY A CA 1
ATOM 1789 C C . GLY A 1 225 ? -9.497 -24.686 12.435 1.00 91.19 225 GLY A C 1
ATOM 1790 O O . GLY A 1 225 ? -8.817 -25.506 13.049 1.00 91.19 225 GLY A O 1
ATOM 1791 N N . ASP A 1 226 ? -9.416 -24.574 11.108 1.00 94.56 226 ASP A N 1
ATOM 1792 C CA . ASP A 1 226 ? -8.583 -25.406 10.231 1.00 94.56 226 ASP A CA 1
ATOM 1793 C C . ASP A 1 226 ? -7.132 -24.889 10.174 1.00 94.56 226 ASP A C 1
ATOM 1795 O O . ASP A 1 226 ? -6.667 -24.302 9.192 1.00 94.56 226 ASP A O 1
ATOM 1799 N N . LEU A 1 227 ? -6.384 -25.080 11.262 1.00 93.88 227 LEU A N 1
ATOM 1800 C CA . LEU A 1 227 ? -4.995 -24.614 11.339 1.00 93.88 227 LEU A CA 1
ATOM 1801 C C . LEU A 1 227 ? -4.059 -25.347 10.366 1.00 93.88 227 LEU A C 1
ATOM 1803 O O . LEU A 1 227 ? -3.079 -24.760 9.900 1.00 93.88 227 LEU A O 1
ATOM 1807 N N . ASP A 1 228 ? -4.347 -26.602 10.019 1.00 95.00 228 ASP A N 1
ATOM 1808 C CA . ASP A 1 228 ? -3.544 -27.349 9.049 1.00 95.00 228 ASP A CA 1
ATOM 1809 C C . ASP A 1 228 ? -3.763 -26.853 7.619 1.00 95.00 228 ASP A C 1
ATOM 1811 O O . ASP A 1 228 ? -2.784 -26.677 6.883 1.00 95.00 228 ASP A O 1
ATOM 1815 N N . GLY A 1 229 ? -5.002 -26.516 7.251 1.00 95.75 229 GLY A N 1
ATOM 1816 C CA . GLY A 1 229 ? -5.315 -25.805 6.015 1.00 95.75 229 GLY A CA 1
ATOM 1817 C C . GLY A 1 229 ? -4.601 -24.458 5.941 1.00 95.75 229 GLY A C 1
ATOM 1818 O O . GLY A 1 229 ? -3.946 -24.167 4.937 1.00 95.75 229 GLY A O 1
ATOM 1819 N N . ALA A 1 230 ? -4.601 -23.679 7.027 1.00 95.62 230 ALA A N 1
ATOM 1820 C CA . ALA A 1 230 ? -3.867 -22.413 7.091 1.00 95.62 230 ALA A CA 1
ATOM 1821 C C . ALA A 1 230 ? -2.352 -22.602 6.852 1.00 95.62 230 ALA A C 1
ATOM 1823 O O . ALA A 1 230 ? -1.747 -21.902 6.033 1.00 95.62 230 ALA A O 1
ATOM 1824 N N . ARG A 1 231 ? -1.723 -23.594 7.500 1.00 96.81 231 ARG A N 1
ATOM 1825 C CA . ARG A 1 231 ? -0.300 -23.924 7.277 1.00 96.81 231 ARG A CA 1
ATOM 1826 C C . ARG A 1 231 ? -0.040 -24.382 5.842 1.00 96.81 231 ARG A C 1
ATOM 1828 O O . ARG A 1 231 ? 0.997 -24.035 5.271 1.00 96.81 231 ARG A O 1
ATOM 1835 N N . HIS A 1 232 ? -0.955 -25.153 5.256 1.00 97.12 232 HIS A N 1
ATOM 1836 C CA . HIS A 1 232 ? -0.850 -25.612 3.873 1.00 97.12 232 HIS A CA 1
ATOM 1837 C C . HIS A 1 232 ? -0.809 -24.439 2.884 1.00 97.12 232 HIS A C 1
ATOM 1839 O O . HIS A 1 232 ? 0.064 -24.427 2.016 1.00 97.12 232 HIS A O 1
ATOM 1845 N N . GLN A 1 233 ? -1.663 -23.421 3.057 1.00 97.75 233 GLN A N 1
ATOM 1846 C CA . GLN A 1 233 ? -1.673 -22.231 2.193 1.00 97.75 233 GLN A CA 1
ATOM 1847 C C . GLN A 1 233 ? -0.300 -21.544 2.138 1.00 97.75 233 GLN A C 1
ATOM 1849 O O . GLN A 1 233 ? 0.213 -21.257 1.057 1.00 97.75 233 GLN A O 1
ATOM 1854 N N . LEU A 1 234 ? 0.350 -21.335 3.287 1.00 97.69 234 LEU A N 1
ATOM 1855 C CA . LEU A 1 234 ? 1.666 -20.682 3.331 1.00 97.69 234 LEU A CA 1
ATOM 1856 C C . LEU A 1 234 ? 2.785 -21.565 2.769 1.00 97.69 234 LEU A C 1
ATOM 1858 O O . LEU A 1 234 ? 3.671 -21.066 2.077 1.00 97.69 234 LEU A O 1
ATOM 1862 N N . ARG A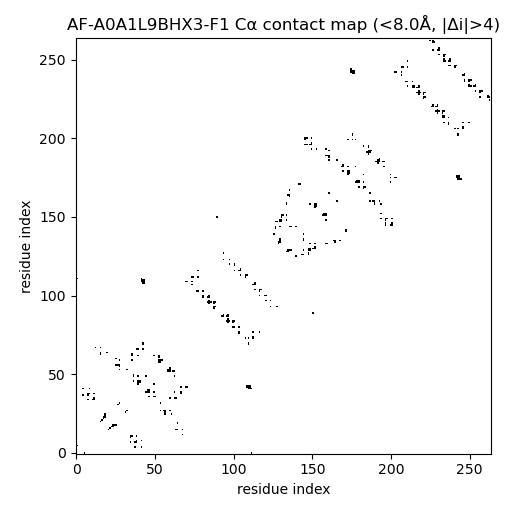 1 235 ? 2.737 -22.882 3.005 1.00 98.06 235 ARG A N 1
ATOM 1863 C CA . ARG A 1 235 ? 3.687 -23.829 2.396 1.00 98.06 235 ARG A CA 1
ATOM 1864 C C . ARG A 1 235 ? 3.570 -23.846 0.871 1.00 98.06 235 ARG A C 1
ATOM 1866 O O . ARG A 1 235 ? 4.595 -23.896 0.197 1.00 98.06 235 ARG A O 1
ATOM 1873 N N . ALA A 1 236 ? 2.352 -23.751 0.335 1.00 97.88 236 ALA A N 1
ATOM 1874 C CA . ALA A 1 236 ? 2.121 -23.663 -1.104 1.00 97.88 236 ALA A CA 1
ATOM 1875 C C . ALA A 1 236 ? 2.751 -22.396 -1.710 1.00 97.88 236 ALA A C 1
ATOM 1877 O O . ALA A 1 236 ? 3.386 -22.478 -2.760 1.00 97.88 236 ALA A O 1
ATOM 1878 N N . VAL A 1 237 ? 2.668 -21.246 -1.025 1.00 97.81 237 VAL A N 1
ATOM 1879 C CA . VAL A 1 237 ? 3.395 -20.028 -1.433 1.00 97.81 237 VAL A CA 1
ATOM 1880 C C . VAL A 1 237 ? 4.903 -20.269 -1.427 1.00 97.81 237 VAL A C 1
ATOM 1882 O O . VAL A 1 237 ? 5.568 -20.004 -2.425 1.00 97.81 237 VAL A O 1
ATOM 1885 N N . LEU A 1 238 ? 5.452 -20.814 -0.338 1.00 98.00 238 LEU A N 1
ATOM 1886 C CA . LEU A 1 238 ? 6.897 -21.033 -0.187 1.00 98.00 238 LEU A CA 1
ATOM 1887 C C . LEU A 1 238 ? 7.491 -22.030 -1.188 1.00 98.00 238 LEU A C 1
ATOM 1889 O O . LEU A 1 238 ? 8.698 -21.984 -1.435 1.00 98.00 238 LEU A O 1
ATOM 1893 N N . ALA A 1 239 ? 6.676 -22.909 -1.769 1.00 97.94 239 ALA A N 1
ATOM 1894 C CA . ALA A 1 239 ? 7.114 -23.847 -2.797 1.00 97.94 239 ALA A CA 1
ATOM 1895 C C . ALA A 1 239 ? 7.434 -23.165 -4.139 1.00 97.94 239 ALA A C 1
ATOM 1897 O O . ALA A 1 239 ? 8.250 -23.680 -4.897 1.00 97.94 239 ALA A O 1
ATOM 1898 N N . VAL A 1 240 ? 6.802 -22.024 -4.435 1.00 97.75 240 VAL A N 1
ATOM 1899 C CA . VAL A 1 240 ? 6.904 -21.361 -5.749 1.00 97.75 240 VAL A CA 1
ATOM 1900 C C . VAL A 1 240 ? 7.425 -19.929 -5.682 1.00 97.75 240 VAL A C 1
ATOM 1902 O O . VAL A 1 240 ? 7.901 -19.404 -6.683 1.00 97.75 240 VAL A O 1
ATOM 1905 N N . GLU A 1 241 ? 7.316 -19.271 -4.529 1.00 98.25 241 GLU A N 1
ATOM 1906 C CA . GLU A 1 241 ? 7.737 -17.885 -4.373 1.00 98.25 241 GLU A CA 1
ATOM 1907 C C . GLU A 1 241 ? 9.260 -17.779 -4.385 1.00 98.25 241 GLU A C 1
ATOM 1909 O O . GLU A 1 241 ? 9.938 -18.490 -3.649 1.00 98.25 241 GLU A O 1
ATOM 1914 N N . ILE A 1 242 ? 9.804 -16.864 -5.181 1.00 97.06 242 ILE A N 1
ATOM 1915 C CA . ILE A 1 242 ? 11.252 -16.656 -5.315 1.00 97.06 242 ILE A CA 1
ATOM 1916 C C . ILE A 1 242 ? 11.696 -15.309 -4.752 1.00 97.06 242 ILE A C 1
ATOM 1918 O O . ILE A 1 242 ? 12.847 -15.170 -4.348 1.00 97.06 242 ILE A O 1
ATOM 1922 N N . VAL A 1 243 ? 10.799 -14.323 -4.684 1.00 98.12 243 VAL A N 1
ATOM 1923 C CA . VAL A 1 243 ? 11.105 -12.972 -4.215 1.00 98.12 243 VAL A CA 1
ATOM 1924 C C . VAL A 1 243 ? 11.404 -13.024 -2.713 1.00 98.12 243 VAL A C 1
ATOM 1926 O O . VAL A 1 243 ? 10.511 -13.356 -1.923 1.00 98.12 243 VAL A O 1
ATOM 1929 N N . PRO A 1 244 ? 12.630 -12.669 -2.274 1.00 97.31 244 PRO A N 1
ATOM 1930 C CA . PRO A 1 244 ? 13.060 -12.864 -0.891 1.00 97.31 244 PRO A CA 1
ATOM 1931 C C . PRO A 1 244 ? 12.131 -12.227 0.142 1.00 97.31 244 PRO A C 1
ATOM 1933 O O . PRO A 1 244 ? 11.868 -12.817 1.186 1.00 97.31 244 PRO A O 1
ATOM 1936 N N . GLN A 1 245 ? 11.606 -11.033 -0.143 1.00 95.88 245 GLN A N 1
ATOM 1937 C CA . GLN A 1 245 ? 10.707 -10.342 0.778 1.00 95.88 245 GLN A CA 1
ATOM 1938 C C . GLN A 1 245 ? 9.393 -11.103 0.994 1.00 95.88 245 GLN A C 1
ATOM 1940 O O . GLN A 1 245 ? 9.002 -11.304 2.143 1.00 95.88 245 GLN A O 1
ATOM 1945 N N . TYR A 1 246 ? 8.735 -11.570 -0.070 1.00 97.75 246 TYR A N 1
ATOM 1946 C CA . TYR A 1 246 ? 7.475 -12.308 0.057 1.00 97.75 246 TYR A CA 1
ATOM 1947 C C . TYR A 1 246 ? 7.672 -13.684 0.695 1.00 97.75 246 TYR A C 1
ATOM 1949 O O . TYR A 1 246 ? 6.855 -14.084 1.526 1.00 97.75 246 TYR A O 1
ATOM 1957 N N . ARG A 1 247 ? 8.791 -14.366 0.402 1.00 98.06 247 ARG A N 1
ATOM 1958 C CA . ARG A 1 247 ? 9.172 -15.600 1.110 1.00 98.06 247 ARG A CA 1
ATOM 1959 C C . ARG A 1 247 ? 9.295 -15.371 2.615 1.00 98.06 247 ARG A C 1
ATOM 1961 O O . ARG A 1 247 ? 8.652 -16.081 3.380 1.00 98.06 247 ARG A O 1
ATOM 1968 N N . ARG A 1 248 ? 10.042 -14.341 3.039 1.00 97.75 248 ARG A N 1
ATOM 1969 C CA . ARG A 1 248 ? 10.202 -14.004 4.466 1.00 97.75 248 ARG A CA 1
ATOM 1970 C C . ARG A 1 248 ? 8.864 -13.730 5.149 1.00 97.75 248 ARG A C 1
ATOM 1972 O O . ARG A 1 248 ? 8.637 -14.207 6.256 1.00 97.75 248 ARG A O 1
ATOM 1979 N N . MET A 1 249 ? 7.966 -12.996 4.490 1.00 96.75 249 MET A N 1
ATOM 1980 C CA . MET A 1 249 ? 6.628 -12.727 5.028 1.00 96.75 249 MET A CA 1
ATOM 1981 C C . MET A 1 249 ? 5.812 -14.016 5.199 1.00 96.75 249 MET A C 1
ATOM 1983 O O . MET A 1 249 ? 5.162 -14.197 6.229 1.00 96.75 249 MET A O 1
ATOM 1987 N N . ALA A 1 250 ? 5.853 -14.930 4.225 1.00 97.31 250 ALA A N 1
ATOM 1988 C CA . ALA A 1 250 ? 5.179 -16.224 4.328 1.00 97.31 250 ALA A CA 1
ATOM 1989 C C . ALA A 1 250 ? 5.796 -17.117 5.424 1.00 97.31 250 ALA A C 1
ATOM 1991 O O . ALA A 1 250 ? 5.059 -17.735 6.191 1.00 97.31 250 ALA A O 1
ATOM 1992 N N . GLU A 1 251 ? 7.126 -17.144 5.551 1.00 97.81 251 GLU A N 1
ATOM 1993 C CA . GLU A 1 251 ? 7.851 -17.860 6.613 1.00 97.81 251 GLU A CA 1
ATOM 1994 C C . GLU A 1 251 ? 7.487 -17.345 8.009 1.00 97.81 251 GLU A C 1
ATOM 1996 O O . GLU A 1 251 ? 7.263 -18.139 8.922 1.00 97.81 251 GLU A O 1
ATOM 2001 N N . GLU A 1 252 ? 7.400 -16.025 8.187 1.00 96.25 252 GLU A N 1
ATOM 2002 C CA . GLU A 1 252 ? 7.021 -15.422 9.465 1.00 96.25 252 GLU A CA 1
ATOM 2003 C C . GLU A 1 252 ? 5.579 -15.763 9.852 1.00 96.25 252 GLU A C 1
ATOM 2005 O O . GLU A 1 252 ? 5.330 -16.176 10.985 1.00 96.25 252 GLU A O 1
ATOM 2010 N N . ASN A 1 253 ? 4.636 -15.661 8.912 1.00 94.69 253 ASN A N 1
ATOM 2011 C CA . ASN A 1 253 ? 3.251 -16.061 9.161 1.00 94.69 253 ASN A CA 1
ATOM 2012 C C . ASN A 1 253 ? 3.147 -17.560 9.481 1.00 94.69 253 ASN A C 1
ATOM 2014 O O . ASN A 1 253 ? 2.420 -17.948 10.394 1.00 94.69 253 ASN A O 1
ATOM 2018 N N . LEU A 1 254 ? 3.917 -18.407 8.792 1.00 96.25 254 LEU A N 1
ATOM 2019 C CA . LEU A 1 254 ? 3.919 -19.847 9.040 1.00 96.25 254 LEU A CA 1
ATOM 2020 C C . LEU A 1 254 ? 4.495 -20.173 10.420 1.00 96.25 254 LEU A C 1
ATOM 2022 O O . LEU A 1 254 ? 3.964 -21.040 11.110 1.00 96.25 254 LEU A O 1
ATOM 2026 N N . ARG A 1 255 ? 5.543 -19.459 10.849 1.00 95.62 255 ARG A N 1
ATOM 2027 C CA . ARG A 1 255 ? 6.109 -19.591 12.197 1.00 95.62 255 ARG A CA 1
ATOM 2028 C C . ARG A 1 255 ? 5.058 -19.297 13.267 1.00 95.62 255 ARG A C 1
ATOM 2030 O O . ARG A 1 255 ? 4.863 -20.136 14.139 1.00 95.62 255 ARG A O 1
ATOM 2037 N N . ARG A 1 256 ? 4.318 -18.190 13.131 1.00 91.75 256 ARG A N 1
ATOM 2038 C CA . ARG A 1 256 ? 3.224 -17.824 14.052 1.00 91.75 256 ARG A CA 1
ATOM 2039 C C . ARG A 1 256 ? 2.137 -18.905 14.122 1.00 91.75 256 ARG A C 1
ATOM 2041 O O . ARG A 1 256 ? 1.660 -19.218 15.203 1.00 91.75 256 ARG A O 1
ATOM 2048 N N . LEU A 1 257 ? 1.774 -19.531 12.998 1.00 91.56 257 LEU A N 1
ATOM 2049 C CA . LEU A 1 257 ? 0.803 -20.641 12.986 1.00 91.56 257 LEU A CA 1
ATOM 2050 C C . LEU A 1 257 ? 1.332 -21.936 13.624 1.00 91.56 257 LEU A C 1
ATOM 2052 O O . LEU A 1 257 ? 0.546 -22.756 14.100 1.00 91.56 257 LEU A O 1
ATOM 2056 N N . ASN A 1 258 ? 2.645 -22.166 13.605 1.00 89.62 258 ASN A N 1
ATOM 2057 C CA . ASN A 1 258 ? 3.250 -23.340 14.242 1.00 89.62 258 ASN A CA 1
ATOM 2058 C C . ASN A 1 258 ? 3.329 -23.202 15.769 1.00 89.62 258 ASN A C 1
ATOM 2060 O O . ASN A 1 258 ? 3.411 -24.212 16.458 1.00 89.62 258 ASN A O 1
ATOM 2064 N N . GLU A 1 259 ? 3.288 -21.976 16.290 1.00 90.12 259 GLU A N 1
ATOM 2065 C CA . GLU A 1 259 ? 3.218 -21.698 17.730 1.00 90.12 259 GLU A CA 1
ATOM 2066 C C . GLU A 1 259 ? 1.804 -21.920 18.299 1.00 90.12 259 GLU A C 1
ATOM 2068 O O . GLU A 1 259 ? 1.640 -22.054 19.511 1.00 90.12 259 GLU A O 1
ATOM 2073 N N . LEU A 1 260 ? 0.779 -22.002 17.440 1.00 79.38 260 LEU A N 1
ATOM 2074 C CA . LEU A 1 260 ? -0.594 -22.290 17.848 1.00 79.38 260 LEU A CA 1
ATOM 2075 C C . LEU A 1 260 ? -0.819 -23.806 18.003 1.00 79.38 260 LEU A C 1
ATOM 2077 O O . LEU A 1 260 ? -0.475 -24.568 17.090 1.00 79.38 260 LEU A O 1
ATOM 2081 N N . PRO A 1 261 ? -1.439 -24.263 19.107 1.00 65.56 261 PRO A N 1
ATOM 2082 C CA . PRO A 1 261 ? -1.775 -25.670 19.285 1.00 65.56 261 PRO A CA 1
ATOM 2083 C C . PRO A 1 261 ? -2.785 -26.107 18.216 1.00 65.56 261 PRO A C 1
ATOM 2085 O O . PRO A 1 261 ? -3.810 -25.455 18.023 1.00 65.56 261 PRO A O 1
ATOM 2088 N N . SER A 1 262 ? -2.502 -27.204 17.507 1.00 57.34 262 SER A N 1
ATOM 2089 C CA . SER A 1 262 ? -3.492 -27.833 16.624 1.00 57.34 262 SER A CA 1
ATOM 2090 C C . SER A 1 262 ? -4.687 -28.295 17.461 1.00 57.34 262 SER A C 1
ATOM 2092 O O . SER A 1 262 ? -4.488 -28.908 18.512 1.00 57.34 262 SER A O 1
ATOM 2094 N N . ALA A 1 263 ? -5.912 -28.007 17.011 1.00 55.62 263 ALA A N 1
ATOM 2095 C CA . ALA A 1 263 ? -7.111 -28.564 17.630 1.00 55.62 263 ALA A CA 1
ATOM 2096 C C . ALA A 1 263 ? -7.003 -30.100 17.627 1.00 55.62 263 ALA A C 1
ATOM 2098 O O . ALA A 1 263 ? -6.688 -30.693 16.594 1.00 55.62 263 ALA A O 1
ATOM 2099 N N . SER A 1 264 ? -7.159 -30.705 18.808 1.00 40.38 264 SER A N 1
ATOM 2100 C CA . SER A 1 264 ? -7.217 -32.163 18.990 1.00 40.38 264 SER A CA 1
ATOM 2101 C C . SER A 1 264 ? -8.583 -32.709 18.604 1.00 40.38 264 SER A C 1
ATOM 2103 O O . SER A 1 264 ? -9.577 -31.993 18.859 1.00 40.38 264 SER A O 1
#

Solvent-accessible surface area (backbone atoms only — not comparable to full-atom values): 14424 Å² total; per-residue (Å²): 132,53,75,66,57,53,49,45,53,54,53,46,53,54,51,46,45,40,36,76,70,70,62,43,83,79,68,85,45,75,65,49,48,52,48,50,53,49,43,31,56,59,48,65,48,56,68,68,64,47,58,62,23,65,74,41,64,71,44,33,52,51,50,53,52,52,44,53,46,54,52,50,54,49,54,53,47,50,59,52,48,53,57,49,32,52,57,26,44,77,66,69,33,52,69,61,24,49,50,54,44,54,55,49,50,73,72,48,65,31,56,64,60,35,51,52,45,52,55,50,49,55,51,49,53,54,39,50,48,25,34,74,70,56,53,85,61,90,94,50,60,66,71,55,52,43,45,25,44,31,50,26,46,77,70,72,45,85,75,77,90,44,69,71,53,52,54,49,45,67,68,48,39,52,62,56,59,42,52,69,70,63,48,59,60,22,65,74,41,60,69,34,39,54,50,48,32,46,52,48,42,47,51,53,50,54,44,51,50,54,52,53,55,32,51,57,48,28,55,55,23,52,77,71,62,35,55,66,60,24,48,47,40,36,51,58,46,59,74,71,53,67,33,56,63,57,36,52,54,38,52,52,54,43,52,59,58,67,74,48,82,74,83,128

Secondary structure (DSSP, 8-state):
--HHHHHHHHHHHHHHIIIIIS-------HHHHHHHHHHHHHTT--HHHHHHHTTSHHHHHHHHHHHHHHHHHHHHHHHHHHHHHHHHHHTT-HHHHHHHHHHHHHH---HHHHHHHHHHHHHHHHHHHHHHH----TTS-HHHHHHHHHHHHHTT------HHHHHHHHHHGGGGT--HHHHHHHTTSHHHHHHHHHHHHHHHHHHHHHHHHHHHHHHHHHHTT-HHHHHHHHHHHHHH---HHHHHHHHHHHHHHHSSPPP-

Radius of gyration: 23.4 Å; Cα contacts (8 Å, |Δi|>4): 258; chains: 1; bounding box: 50×51×61 Å

Sequence (264 aa):
MTDEERLVWRRFEQLEQRVLVQGEALELSDETRALLSGGARLVDLSPEGTEDSLRGVSTAATLLREIGRRIRDGSLRLGKVDSQVDALRDKGDFAGARKVLEEALSAEVVPHYREQLEIRLDYLATFETIFLTGQVEQDFHPWGQIRALALRVQWGKTLELRDDLRDFLRRTAPTVAIGEAETEESLRTVEGTEALLAVMLKRMDDGKQRLSQALHQVIRCQETGDLDGARHQLRAVLAVEIVPQYRRMAEENLRRLNELPSAS

InterPro domains:
  IPR011753 DUSAM domain [PF09543] (9-122)
  IPR011753 DUSAM domain [PF09543] (143-255)
  IPR011753 DUSAM domain [TIGR02267] (5-124)
  IPR011753 DUSAM domain [TIGR02267] (142-257)

pLDDT: mean 95.27, std 5.75, range [40.38, 98.69]